Protein AF-0000000071377193 (afdb_homodimer)

Foldseek 3Di:
DVVVVVVVVVVVVPPPCVVFFAKEWWAQKDWQPGGPDIDIDGDDPLFQKKKKKKKAWPVDNRIIMIIIYTHNDQDKDKDDDPNTIIIMHMDIDGHHHLHVDPPPDPPPPVPPPPPPPPPPPD/DVVVVVVVVVVVVPPCCVVFFAKEWWAQKDWQPGGPDIDIDGDDPLFQKKKKKKKAWPVDNRIIMIIIYTHNDFDKDKDDDPNTIIIMHMDIDGHHHPHVPPPDPPPPPPPPPPCPVPPPPD

Structure (mmCIF, N/CA/C/O backbone):
data_AF-0000000071377193-model_v1
#
loop_
_entity.id
_entity.type
_entity.pdbx_description
1 polymer 'Ly-6/neurotoxin-like protein 1'
#
loop_
_atom_site.group_PDB
_atom_site.id
_atom_site.type_symbol
_atom_site.label_atom_id
_atom_site.label_alt_id
_atom_site.label_comp_id
_atom_site.label_asym_id
_atom_site.label_entity_id
_atom_site.label_seq_id
_atom_site.pdbx_PDB_ins_code
_atom_site.Cartn_x
_atom_site.Cartn_y
_atom_site.Cartn_z
_atom_site.occupancy
_atom_site.B_iso_or_equiv
_atom_site.auth_seq_id
_atom_site.auth_comp_id
_atom_site.auth_asym_id
_atom_site.auth_atom_id
_atom_site.pdbx_PDB_model_num
ATOM 1 N N . MET A 1 1 ? -0.3 -38.312 -56.25 1 52.91 1 MET A N 1
ATOM 2 C CA . MET A 1 1 ? -0.56 -36.938 -55.875 1 52.91 1 MET A CA 1
ATOM 3 C C . MET A 1 1 ? -1.328 -36.844 -54.562 1 52.91 1 MET A C 1
ATOM 5 O O . MET A 1 1 ? -1.061 -35.969 -53.75 1 52.91 1 MET A O 1
ATOM 9 N N . MET A 1 2 ? -2.195 -37.844 -54.344 1 60.34 2 MET A N 1
ATOM 10 C CA . MET A 1 2 ? -3.02 -37.844 -53.156 1 60.34 2 MET A CA 1
ATOM 11 C C . MET A 1 2 ? -2.18 -38.156 -51.906 1 60.34 2 MET A C 1
ATOM 13 O O . MET A 1 2 ? -2.395 -37.594 -50.844 1 60.34 2 MET A O 1
ATOM 17 N N . ILE A 1 3 ? -1.148 -39.062 -52.031 1 65.5 3 ILE A N 1
ATOM 18 C CA . ILE A 1 3 ? -0.335 -39.438 -50.875 1 65.5 3 ILE A CA 1
ATOM 19 C C . ILE A 1 3 ? 0.514 -38.25 -50.438 1 65.5 3 ILE A C 1
ATOM 21 O O . ILE A 1 3 ? 0.73 -38.031 -49.25 1 65.5 3 ILE A O 1
ATOM 25 N N . ARG A 1 4 ? 0.927 -37.5 -51.375 1 61.88 4 ARG A N 1
ATOM 26 C CA . ARG A 1 4 ? 1.728 -36.312 -51.094 1 61.88 4 ARG A CA 1
ATOM 27 C C . ARG A 1 4 ? 0.894 -35.25 -50.375 1 61.88 4 ARG A C 1
ATOM 29 O O . ARG A 1 4 ? 1.412 -34.469 -49.562 1 61.88 4 ARG A O 1
ATOM 36 N N . ILE A 1 5 ? -0.406 -35.406 -50.656 1 63.44 5 ILE A N 1
ATOM 37 C CA . ILE A 1 5 ? -1.285 -34.406 -50.031 1 63.44 5 ILE A CA 1
ATOM 38 C C . ILE A 1 5 ? -1.603 -34.812 -48.594 1 63.44 5 ILE A C 1
ATOM 40 O O . ILE A 1 5 ? -1.623 -33.969 -47.719 1 63.44 5 ILE A O 1
ATOM 44 N N . VAL A 1 6 ? -1.761 -36.094 -48.344 1 64.25 6 VAL A N 1
ATOM 45 C CA . VAL A 1 6 ? -2.121 -36.562 -47.031 1 64.25 6 VAL A CA 1
ATOM 46 C C . VAL A 1 6 ? -0.943 -36.344 -46.062 1 64.25 6 VAL A C 1
ATOM 48 O O . VAL A 1 6 ? -1.127 -35.938 -44.906 1 64.25 6 VAL A O 1
ATOM 51 N N . LEU A 1 7 ? 0.212 -36.5 -46.5 1 63 7 LEU A N 1
ATOM 52 C CA . LEU A 1 7 ? 1.396 -36.312 -45.656 1 63 7 LEU A CA 1
ATOM 53 C C . LEU A 1 7 ? 1.618 -34.844 -45.344 1 63 7 LEU A C 1
ATOM 55 O O . LEU A 1 7 ? 2.09 -34.5 -44.281 1 63 7 LEU A O 1
ATOM 59 N N . GLY A 1 8 ? 1.217 -33.969 -46.25 1 61.38 8 GLY A N 1
ATOM 60 C CA . GLY A 1 8 ? 1.305 -32.531 -46.031 1 61.38 8 GLY A CA 1
ATOM 61 C C . GLY A 1 8 ? 0.343 -32.062 -44.969 1 61.38 8 GLY A C 1
ATOM 62 O O . GLY A 1 8 ? 0.696 -31.188 -44.156 1 61.38 8 GLY A O 1
ATOM 63 N N . VAL A 1 9 ? -0.873 -32.688 -45.031 1 61.78 9 VAL A N 1
ATOM 64 C CA . VAL A 1 9 ? -1.901 -32.281 -44.062 1 61.78 9 VAL A CA 1
ATOM 65 C C . VAL A 1 9 ? -1.562 -32.812 -42.688 1 61.78 9 VAL A C 1
ATOM 67 O O . VAL A 1 9 ? -1.734 -32.094 -41.688 1 61.78 9 VAL A O 1
ATOM 70 N N . VAL A 1 10 ? -0.989 -34 -42.594 1 61.31 10 VAL A N 1
ATOM 71 C CA . VAL A 1 10 ? -0.634 -34.531 -41.312 1 61.31 10 VAL A CA 1
ATOM 72 C C . VAL A 1 10 ? 0.499 -33.719 -40.688 1 61.31 10 VAL A C 1
ATOM 74 O O . VAL A 1 10 ? 0.491 -33.438 -39.5 1 61.31 1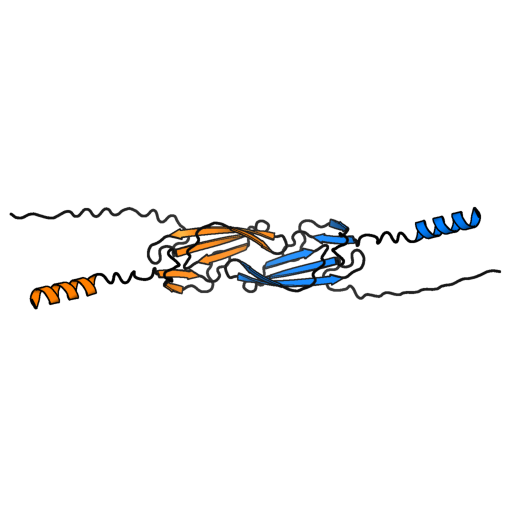0 VAL A O 1
ATOM 77 N N . ALA A 1 11 ? 1.367 -33.281 -41.531 1 60.38 11 ALA A N 1
ATOM 78 C CA . ALA A 1 11 ? 2.465 -32.469 -41.031 1 60.38 11 ALA A CA 1
ATOM 79 C C . ALA A 1 11 ? 1.957 -31.109 -40.5 1 60.38 11 ALA A C 1
ATOM 81 O O . ALA A 1 11 ? 2.488 -30.578 -39.531 1 60.38 11 ALA A O 1
ATOM 82 N N . ALA A 1 12 ? 0.912 -30.641 -41.188 1 59.22 12 ALA A N 1
ATOM 83 C CA . ALA A 1 12 ? 0.372 -29.359 -40.75 1 59.22 12 ALA A CA 1
ATOM 84 C C . ALA A 1 12 ? -0.357 -29.469 -39.438 1 59.22 12 ALA A C 1
ATOM 86 O O . ALA A 1 12 ? -0.363 -28.531 -38.625 1 59.22 12 ALA A O 1
ATOM 87 N N . ILE A 1 13 ? -1.066 -30.547 -39.281 1 57.5 13 ILE A N 1
ATOM 88 C CA . ILE A 1 13 ? -1.814 -30.703 -38.062 1 57.5 13 ILE A CA 1
ATOM 89 C C . ILE A 1 13 ? -0.845 -30.859 -36.875 1 57.5 13 ILE A C 1
ATOM 91 O O . ILE A 1 13 ? -1.137 -30.438 -35.75 1 57.5 13 ILE A O 1
ATOM 95 N N . GLY A 1 14 ? 0.273 -31.531 -37.125 1 51.62 14 GLY A N 1
ATOM 96 C CA . GLY A 1 14 ? 1.122 -31.859 -36 1 51.62 14 GLY A CA 1
ATOM 97 C C . GLY A 1 14 ? 1.602 -30.641 -35.25 1 51.62 14 GLY A C 1
ATOM 98 O O . GLY A 1 14 ? 1.941 -30.75 -34.062 1 51.62 14 GLY A O 1
ATOM 99 N N . PHE A 1 15 ? 2.082 -29.656 -36.031 1 51.72 15 PHE A N 1
ATOM 100 C CA . PHE A 1 15 ? 2.91 -28.75 -35.25 1 51.72 15 PHE A CA 1
ATOM 101 C C . PHE A 1 15 ? 2.043 -27.781 -34.438 1 51.72 15 PHE A C 1
ATOM 103 O O . PHE A 1 15 ? 2.465 -26.672 -34.156 1 51.72 15 PHE A O 1
ATOM 110 N N . LEU A 1 16 ? 0.756 -27.891 -34.5 1 49.94 16 LEU A N 1
ATOM 111 C CA . LEU A 1 16 ? 0.127 -26.953 -33.594 1 49.94 16 LEU A CA 1
ATOM 112 C C . LEU A 1 16 ? 0.622 -27.188 -32.156 1 49.94 16 LEU A C 1
ATOM 114 O O . LEU A 1 16 ? 0.204 -28.125 -31.5 1 49.94 16 LEU A O 1
ATOM 118 N N . THR A 1 17 ? 1.914 -27.109 -31.922 1 49.81 17 THR A N 1
ATOM 119 C CA . THR A 1 17 ? 2.34 -26.969 -30.531 1 49.81 17 THR A CA 1
ATOM 120 C C . THR A 1 17 ? 1.367 -26.094 -29.75 1 49.81 17 THR A C 1
ATOM 122 O O . THR A 1 17 ? 1.255 -24.891 -30.016 1 49.81 17 THR A O 1
ATOM 125 N N . LEU A 1 18 ? 0.127 -26.516 -29.547 1 52.16 18 LEU A N 1
ATOM 126 C CA . LEU A 1 18 ? -0.676 -25.844 -28.516 1 52.16 18 LEU A CA 1
ATOM 127 C C . LEU A 1 18 ? 0.171 -25.516 -27.297 1 52.16 18 LEU A C 1
ATOM 129 O O . LEU A 1 18 ? 0.56 -26.406 -26.547 1 52.16 18 LEU A O 1
ATOM 133 N N . SER A 1 19 ? 1.095 -24.609 -27.453 1 58.5 19 SER A N 1
ATOM 134 C CA . SER A 1 19 ? 1.804 -24.172 -26.25 1 58.5 19 SER A CA 1
ATOM 135 C C . SER A 1 19 ? 0.896 -24.219 -25.031 1 58.5 19 SER A C 1
ATOM 137 O O . SER A 1 19 ? -0.132 -23.547 -24.984 1 58.5 19 SER A O 1
ATOM 139 N N . GLU A 1 20 ? 0.812 -25.375 -24.469 1 76.75 20 GLU A N 1
ATOM 140 C CA . GLU A 1 20 ? 0.004 -25.562 -23.266 1 76.75 20 GLU A CA 1
ATOM 141 C C . GLU A 1 20 ? 0.199 -24.406 -22.297 1 76.75 20 GLU A C 1
ATOM 143 O O . GLU A 1 20 ? 1.33 -23.984 -22.031 1 76.75 20 GLU A O 1
ATOM 148 N N . ALA A 1 21 ? -0.799 -23.688 -22.031 1 88.75 21 ALA A N 1
ATOM 149 C CA . ALA A 1 21 ? -0.801 -22.562 -21.094 1 88.75 21 ALA A CA 1
ATOM 150 C C . ALA A 1 21 ? -0.174 -22.953 -19.766 1 88.75 21 ALA A C 1
ATOM 152 O O . ALA A 1 21 ? -0.477 -24.016 -19.219 1 88.75 21 ALA A O 1
ATOM 153 N N . LEU A 1 22 ? 0.893 -22.297 -19.469 1 94.69 22 LEU A N 1
ATOM 154 C CA . LEU A 1 22 ? 1.525 -22.453 -18.172 1 94.69 22 LEU A CA 1
ATOM 155 C C . LEU A 1 22 ? 0.484 -22.438 -17.047 1 94.69 22 LEU A C 1
ATOM 157 O O . LEU A 1 22 ? -0.431 -21.609 -17.062 1 94.69 22 LEU A O 1
ATOM 161 N N . THR A 1 23 ? 0.49 -23.5 -16.078 1 97.12 23 THR A N 1
ATOM 162 C CA . THR A 1 23 ? -0.39 -23.547 -14.914 1 97.12 23 THR A CA 1
ATOM 163 C C . THR A 1 23 ? 0.381 -23.219 -13.641 1 97.12 23 THR A C 1
ATOM 165 O O . THR A 1 23 ? 1.458 -23.766 -13.398 1 97.12 23 THR A O 1
ATOM 168 N N . CYS A 1 24 ? -0.14 -22.266 -12.852 1 97.5 24 CYS A N 1
ATOM 169 C CA . CYS A 1 24 ? 0.531 -21.828 -11.625 1 97.5 24 CYS A CA 1
ATOM 170 C C . CYS A 1 24 ? -0.391 -21.969 -10.422 1 97.5 24 CYS A C 1
ATOM 172 O O . CYS A 1 24 ? -1.613 -22 -10.57 1 97.5 24 CYS A O 1
ATOM 174 N N . ASN A 1 25 ? 0.221 -22.109 -9.211 1 97.56 25 ASN A N 1
ATOM 175 C CA . ASN A 1 25 ? -0.529 -21.859 -7.984 1 97.56 25 ASN A CA 1
ATOM 176 C C . ASN A 1 25 ? -0.91 -20.391 -7.84 1 97.56 25 ASN A C 1
ATOM 178 O O . ASN A 1 25 ? -0.115 -19.516 -8.164 1 97.56 25 ASN A O 1
ATOM 182 N N . SER A 1 26 ? -2.113 -20.141 -7.348 1 97.19 26 SER A N 1
ATOM 183 C CA . SER A 1 26 ? -2.58 -18.766 -7.238 1 97.19 26 SER A CA 1
ATOM 184 C C . SER A 1 26 ? -3.037 -18.453 -5.816 1 97.19 26 SER A C 1
ATOM 186 O O . SER A 1 26 ? -3.725 -19.25 -5.188 1 97.19 26 SER A O 1
ATOM 188 N N . CYS A 1 27 ? -2.602 -17.344 -5.301 1 97 27 CYS A N 1
ATOM 189 C CA . CYS A 1 27 ? -3.033 -16.719 -4.059 1 97 27 CYS A CA 1
ATOM 190 C C . CYS A 1 27 ? -3.277 -15.227 -4.262 1 97 27 CYS A C 1
ATOM 192 O O . CYS A 1 27 ? -2.332 -14.461 -4.453 1 97 27 CYS A O 1
ATOM 194 N N . LYS A 1 28 ? -4.539 -14.805 -4.16 1 94.88 28 LYS A N 1
ATOM 195 C CA . LYS A 1 28 ? -4.855 -13.398 -4.418 1 94.88 28 LYS A CA 1
ATOM 196 C C . LYS A 1 28 ? -4.363 -12.508 -3.279 1 94.88 28 LYS A C 1
ATOM 198 O O . LYS A 1 28 ? -3.846 -11.414 -3.518 1 94.88 28 LYS A O 1
ATOM 203 N N . VAL A 1 29 ? -4.609 -12.984 -2.109 1 93.62 29 VAL A N 1
ATOM 204 C CA . VAL A 1 29 ? -4.156 -12.25 -0.938 1 93.62 29 VAL A CA 1
ATOM 205 C C . VAL A 1 29 ? -3.705 -13.227 0.147 1 93.62 29 VAL A C 1
ATOM 207 O O . VAL A 1 29 ? -4.457 -14.125 0.533 1 93.62 29 VAL A O 1
ATOM 210 N N . GLY A 1 30 ? -2.467 -13.086 0.547 1 92.44 30 GLY A N 1
ATOM 211 C CA . GLY A 1 30 ? -1.939 -13.781 1.708 1 92.44 30 GLY A CA 1
ATOM 212 C C . GLY A 1 30 ? -1.52 -12.852 2.826 1 92.44 30 GLY A C 1
ATOM 213 O O . GLY A 1 30 ? -1.021 -11.75 2.57 1 92.44 30 GLY A O 1
ATOM 214 N N . ILE A 1 31 ? -1.772 -13.281 4.074 1 88.75 31 ILE A N 1
ATOM 215 C CA . ILE A 1 31 ? -1.387 -12.516 5.254 1 88.75 31 ILE A CA 1
ATOM 216 C C . ILE A 1 31 ? -0.522 -13.383 6.168 1 88.75 31 ILE A C 1
ATOM 218 O O . ILE A 1 31 ? -0.866 -14.531 6.453 1 88.75 31 ILE A O 1
ATOM 222 N N . LEU A 1 32 ? 0.587 -12.727 6.578 1 85.25 32 LEU A N 1
ATOM 223 C CA . LEU A 1 32 ? 1.492 -13.398 7.504 1 85.25 32 LEU A CA 1
ATOM 224 C C . LEU A 1 32 ? 1.835 -14.797 7.008 1 85.25 32 LEU A C 1
ATOM 226 O O . LEU A 1 32 ? 1.837 -15.75 7.789 1 85.25 32 LEU A O 1
ATOM 230 N N . GLY A 1 33 ? 1.982 -14.953 5.691 1 84.69 33 GLY A N 1
ATOM 231 C CA . GLY A 1 33 ? 2.457 -16.188 5.105 1 84.69 33 GLY A CA 1
ATOM 232 C C . GLY A 1 33 ? 1.338 -17.172 4.785 1 84.69 33 GLY A C 1
ATOM 233 O O . GLY A 1 33 ? 1.59 -18.281 4.305 1 84.69 33 GLY A O 1
ATOM 234 N N . LYS A 1 34 ? 0.184 -16.797 5.152 1 90 34 LYS A N 1
ATOM 235 C CA . LYS A 1 34 ? -0.947 -17.672 4.887 1 90 34 LYS A CA 1
ATOM 236 C C . LYS A 1 34 ? -1.843 -17.109 3.789 1 90 34 LYS A C 1
ATOM 238 O O . LYS A 1 34 ? -2.248 -15.945 3.85 1 90 34 LYS A O 1
ATOM 243 N N . CYS A 1 35 ? -2.129 -17.953 2.865 1 93.19 35 CYS A N 1
ATOM 244 C CA . CYS A 1 35 ? -2.996 -17.562 1.763 1 93.19 35 CYS A CA 1
ATOM 245 C C . CYS A 1 35 ? -4.465 -17.688 2.148 1 93.19 35 CYS A C 1
ATOM 247 O O . CYS A 1 35 ? -4.895 -18.734 2.643 1 93.19 35 CYS A O 1
ATOM 249 N N . LEU A 1 36 ? -5.297 -16.703 1.956 1 89.44 36 LEU A N 1
ATOM 250 C CA . LEU A 1 36 ? -6.715 -16.719 2.297 1 89.44 36 LEU A CA 1
ATOM 251 C C . LEU A 1 36 ? -7.496 -17.609 1.342 1 89.44 36 LEU A C 1
ATOM 253 O O . LEU A 1 36 ? -8.328 -18.422 1.774 1 89.44 36 LEU A O 1
ATOM 257 N N . PHE A 1 37 ? -7.246 -17.484 -0.025 1 90.19 37 PHE A N 1
ATOM 258 C CA . PHE A 1 3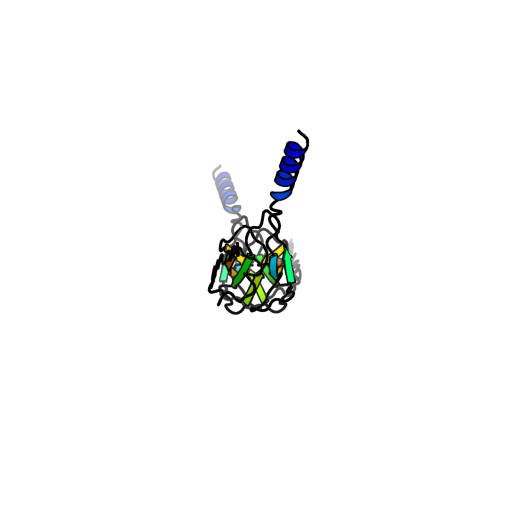7 ? -7.883 -18.297 -1.063 1 90.19 37 PHE A CA 1
ATOM 259 C C . PHE A 1 37 ? -6.844 -18.844 -2.035 1 90.19 37 PHE A C 1
ATOM 261 O O . PHE A 1 37 ? -6.305 -18.094 -2.861 1 90.19 37 PHE A O 1
ATOM 268 N N . SER A 1 38 ? -6.602 -20.125 -1.907 1 94.5 38 SER A N 1
ATOM 269 C CA . SER A 1 38 ? -5.621 -20.766 -2.779 1 94.5 38 SER A CA 1
ATOM 270 C C . SER A 1 38 ? -6.297 -21.469 -3.955 1 94.5 38 SER A C 1
ATOM 272 O O . SER A 1 38 ? -7.363 -22.062 -3.799 1 94.5 38 SER A O 1
ATOM 274 N N . SER A 1 39 ? -5.801 -21.359 -5.109 1 96.38 39 SER A N 1
ATOM 275 C CA . SER A 1 39 ? -6.281 -22.031 -6.309 1 96.38 39 SER A CA 1
ATOM 276 C C . SER A 1 39 ? -5.156 -22.219 -7.324 1 96.38 39 SER A C 1
ATOM 278 O O . SER A 1 39 ? -3.996 -21.922 -7.035 1 96.38 39 SER A O 1
ATOM 280 N N . GLN A 1 40 ? -5.48 -22.953 -8.328 1 97.06 40 GLN A N 1
ATOM 281 C CA . GLN A 1 40 ? -4.598 -23.016 -9.492 1 97.06 40 GLN A CA 1
ATOM 282 C C . GLN A 1 40 ? -5.168 -22.203 -10.648 1 97.06 40 GLN A C 1
ATOM 284 O O . GLN A 1 40 ? -6.383 -22.062 -10.773 1 97.06 40 GLN A O 1
ATOM 289 N N . VAL A 1 41 ? -4.238 -21.641 -11.453 1 97.5 41 VAL A N 1
ATOM 290 C CA . VAL A 1 41 ? -4.684 -20.797 -12.562 1 97.5 41 VAL A CA 1
ATOM 291 C C . VAL A 1 41 ? -3.828 -21.094 -13.797 1 97.5 41 VAL A C 1
ATOM 293 O O . VAL A 1 41 ? -2.635 -21.375 -13.68 1 97.5 41 VAL A O 1
ATOM 296 N N . SER A 1 42 ? -4.438 -21.094 -14.977 1 97.38 42 SER A N 1
ATOM 297 C CA . SER A 1 42 ? -3.711 -21.141 -16.234 1 97.38 42 SER A CA 1
ATOM 298 C C . SER A 1 42 ? -3.363 -19.734 -16.719 1 97.38 42 SER A C 1
ATOM 300 O O . SER A 1 42 ? -4.219 -18.844 -16.734 1 97.38 42 SER A O 1
ATOM 302 N N . CYS A 1 43 ? -2.18 -19.625 -17.172 1 97.44 43 CYS A N 1
ATOM 303 C CA . CYS A 1 43 ? -1.681 -18.297 -17.516 1 97.44 43 CYS A CA 1
ATOM 304 C C . CYS A 1 43 ? -2.062 -17.922 -18.953 1 97.44 43 CYS A C 1
ATOM 306 O O . CYS A 1 43 ? -2.229 -18.797 -19.797 1 97.44 43 CYS A O 1
ATOM 308 N N . ALA A 1 44 ? -2.234 -16.641 -19.125 1 95.94 44 ALA A N 1
ATOM 309 C CA . ALA A 1 44 ? -2.326 -16.125 -20.484 1 95.94 44 ALA A CA 1
ATOM 310 C C . ALA A 1 44 ? -0.992 -16.25 -21.219 1 95.94 44 ALA A C 1
ATOM 312 O O . ALA A 1 44 ? 0.045 -16.484 -20.594 1 95.94 44 ALA A O 1
ATOM 313 N N . ALA A 1 45 ? -1.073 -16.062 -22.469 1 92.81 45 ALA A N 1
ATOM 314 C CA . ALA A 1 45 ? 0.125 -16.203 -23.297 1 92.81 45 ALA A CA 1
ATOM 315 C C . ALA A 1 45 ? 1.168 -15.148 -22.922 1 92.81 45 ALA A C 1
ATOM 317 O O . ALA A 1 45 ? 2.371 -15.391 -23.047 1 92.81 45 ALA A O 1
ATOM 318 N N . SER A 1 46 ? 0.728 -13.961 -22.516 1 94.5 46 SER A N 1
ATOM 319 C CA . SER A 1 46 ? 1.633 -12.867 -22.188 1 94.5 46 SER A CA 1
ATOM 320 C C . SER A 1 46 ? 2.281 -13.078 -20.828 1 94.5 46 SER A C 1
ATOM 322 O O . SER A 1 46 ? 3.244 -12.391 -20.484 1 94.5 46 SER A O 1
ATOM 324 N N . GLU A 1 47 ? 1.799 -13.961 -20.078 1 97.06 47 GLU A N 1
ATOM 325 C CA . GLU A 1 47 ? 2.324 -14.289 -18.766 1 97.06 47 GLU A CA 1
ATOM 326 C C . GLU A 1 47 ? 3.119 -15.594 -18.781 1 97.06 47 GLU A C 1
ATOM 328 O O . GLU A 1 47 ? 2.545 -16.672 -18.672 1 97.06 47 GLU A O 1
ATOM 333 N N . ASN A 1 48 ? 4.426 -15.508 -18.75 1 95.75 48 ASN A N 1
ATOM 334 C CA . ASN A 1 48 ? 5.242 -16.688 -19.062 1 95.75 48 ASN A CA 1
ATOM 335 C C . ASN A 1 48 ? 5.918 -17.234 -17.797 1 95.75 48 ASN A C 1
ATOM 337 O O . ASN A 1 48 ? 6.801 -18.094 -17.891 1 95.75 48 ASN A O 1
ATOM 341 N N . ASN A 1 49 ? 5.562 -16.719 -16.688 1 97.5 49 ASN A N 1
ATOM 342 C CA . ASN A 1 49 ? 6.133 -17.219 -15.445 1 97.5 49 ASN A CA 1
ATOM 343 C C . ASN A 1 49 ? 5.062 -17.391 -14.375 1 97.5 49 ASN A C 1
ATOM 345 O O . ASN A 1 49 ? 4.074 -16.656 -14.352 1 97.5 49 ASN A O 1
ATOM 349 N N . CYS A 1 50 ? 5.332 -18.359 -13.461 1 98 50 CYS A N 1
ATOM 350 C CA . CYS A 1 50 ? 4.711 -18.359 -12.141 1 98 50 CYS A CA 1
ATOM 351 C C . CYS A 1 50 ? 5.496 -17.484 -11.172 1 98 50 CYS A C 1
ATOM 353 O O . CYS A 1 50 ? 6.723 -17.406 -11.25 1 98 50 CYS A O 1
ATOM 355 N N . TYR A 1 51 ? 4.688 -16.797 -10.266 1 97.31 51 TYR A N 1
ATOM 356 C CA . TYR A 1 51 ? 5.414 -15.992 -9.289 1 97.31 51 TYR A CA 1
ATOM 357 C C . TYR A 1 51 ? 4.883 -16.234 -7.879 1 97.31 51 TYR A C 1
ATOM 359 O O . TYR A 1 51 ? 3.75 -16.688 -7.703 1 97.31 51 TYR A O 1
ATOM 367 N N . THR A 1 52 ? 5.676 -16.016 -6.848 1 97.62 52 THR A N 1
ATOM 368 C CA . THR A 1 52 ? 5.355 -15.719 -5.457 1 97.62 52 THR A CA 1
ATOM 369 C C . THR A 1 52 ? 5.898 -14.352 -5.051 1 97.62 52 THR A C 1
ATOM 371 O O . THR A 1 52 ? 7.059 -14.031 -5.324 1 97.62 52 THR A O 1
ATOM 374 N N . ALA A 1 53 ? 5.086 -13.594 -4.477 1 97.31 53 ALA A N 1
ATOM 375 C CA . ALA A 1 53 ? 5.5 -12.258 -4.047 1 97.31 53 ALA A CA 1
ATOM 376 C C . ALA A 1 53 ? 5.172 -12.031 -2.576 1 97.31 53 ALA A C 1
ATOM 378 O O . ALA A 1 53 ? 4.148 -12.508 -2.078 1 97.31 53 ALA A O 1
ATOM 379 N N . LYS A 1 54 ? 6.059 -11.297 -1.909 1 95.44 54 LYS A N 1
ATOM 380 C CA . LYS A 1 54 ? 5.898 -10.922 -0.507 1 95.44 54 LYS A CA 1
ATOM 381 C C . LYS A 1 54 ? 6.18 -9.438 -0.301 1 95.44 54 LYS A C 1
ATOM 383 O O . LYS A 1 54 ? 7.188 -8.914 -0.781 1 95.44 54 LYS A O 1
ATOM 388 N N . ALA A 1 55 ? 5.258 -8.766 0.341 1 94.44 55 ALA A N 1
ATOM 389 C CA . ALA A 1 55 ? 5.453 -7.375 0.735 1 94.44 55 ALA A CA 1
ATOM 390 C C . ALA A 1 55 ? 5.727 -7.262 2.232 1 94.44 55 ALA A C 1
ATOM 392 O O . ALA A 1 55 ? 4.949 -7.762 3.051 1 94.44 55 ALA A O 1
ATOM 393 N N . GLU A 1 56 ? 6.809 -6.598 2.557 1 91.88 56 GLU A N 1
ATOM 394 C CA . GLU A 1 56 ? 7.184 -6.359 3.947 1 91.88 56 GLU A CA 1
ATOM 395 C C . GLU A 1 56 ? 7.293 -4.863 4.238 1 91.88 56 GLU A C 1
ATOM 397 O O . GLU A 1 56 ? 8.023 -4.145 3.553 1 91.88 56 GLU A O 1
ATOM 402 N N . PHE A 1 57 ? 6.512 -4.414 5.289 1 90 57 PHE A N 1
ATOM 403 C CA . PHE A 1 57 ? 6.59 -3.018 5.695 1 90 57 PHE A CA 1
ATOM 404 C C . PHE A 1 57 ? 7.824 -2.77 6.551 1 90 57 PHE A C 1
ATOM 406 O O . PHE A 1 57 ? 8.18 -3.598 7.391 1 90 57 PHE A O 1
ATOM 413 N N . ASN A 1 58 ? 8.422 -1.627 6.309 1 86.44 58 ASN A N 1
ATOM 414 C CA . ASN A 1 58 ? 9.68 -1.319 6.977 1 86.44 58 ASN A CA 1
ATOM 415 C C . ASN A 1 58 ? 9.461 -0.979 8.445 1 86.44 58 ASN A C 1
ATOM 417 O O . ASN A 1 58 ? 10.328 -1.243 9.281 1 86.44 58 ASN A O 1
ATOM 421 N N . VAL A 1 59 ? 8.359 -0.417 8.82 1 80.06 59 VAL A N 1
ATOM 422 C CA . VAL A 1 59 ? 8.125 0.06 10.172 1 80.06 59 VAL A CA 1
ATOM 423 C C . VAL A 1 59 ? 7.582 -1.08 11.039 1 80.06 59 VAL A C 1
ATOM 425 O O . VAL A 1 59 ? 7.691 -1.047 12.266 1 80.06 59 VAL A O 1
ATOM 428 N N . THR A 1 60 ? 6.746 -1.955 10.43 1 70.12 60 THR A N 1
ATOM 429 C CA . THR A 1 60 ? 6.195 -3.076 11.188 1 70.12 60 THR A CA 1
ATOM 430 C C . THR A 1 60 ? 6.652 -4.402 10.594 1 70.12 60 THR A C 1
ATOM 432 O O . THR A 1 60 ? 6.387 -4.695 9.422 1 70.12 60 THR A O 1
ATOM 435 N N . GLY A 1 61 ? 7.793 -4.852 11.039 1 63.03 61 GLY A N 1
ATOM 436 C CA . GLY A 1 61 ? 8.266 -6.137 10.547 1 63.03 61 GLY A CA 1
ATOM 437 C C . GLY A 1 61 ? 7.25 -7.25 10.719 1 63.03 61 GLY A C 1
ATOM 438 O O . GLY A 1 61 ? 7.441 -8.359 10.219 1 63.03 61 GLY A O 1
ATOM 439 N N . PHE A 1 62 ? 6.113 -6.855 11.297 1 68.56 62 PHE A N 1
ATOM 440 C CA . PHE A 1 62 ? 5.258 -7.977 11.672 1 68.56 62 PHE A CA 1
ATOM 441 C C . PHE A 1 62 ? 4.152 -8.18 10.641 1 68.56 62 PHE A C 1
ATOM 443 O O . PHE A 1 62 ? 3.518 -9.242 10.609 1 68.56 62 PHE A O 1
ATOM 450 N N . LEU A 1 63 ? 3.973 -7.207 9.805 1 74.5 63 LEU A N 1
ATOM 451 C CA . LEU A 1 63 ? 2.916 -7.406 8.812 1 74.5 63 LEU A CA 1
ATOM 452 C C . LEU A 1 63 ? 3.506 -7.723 7.445 1 74.5 63 LEU A C 1
ATOM 454 O O . LEU A 1 63 ? 4.348 -6.98 6.938 1 74.5 63 LEU A O 1
ATOM 458 N N . SER A 1 64 ? 3.195 -8.875 6.965 1 87.44 64 SER A N 1
ATOM 459 C CA . SER A 1 64 ? 3.607 -9.25 5.617 1 87.44 64 SER A CA 1
ATOM 460 C C . SER A 1 64 ? 2.412 -9.68 4.773 1 87.44 64 SER A C 1
ATOM 462 O O . SER A 1 64 ? 1.52 -10.375 5.258 1 87.44 64 SER A O 1
ATOM 464 N N . LEU A 1 65 ? 2.359 -9.109 3.621 1 92.25 65 LEU A N 1
ATOM 465 C CA . LEU A 1 65 ? 1.363 -9.492 2.627 1 92.25 65 LEU A CA 1
ATOM 466 C C . LEU A 1 65 ? 1.995 -10.336 1.521 1 92.25 65 LEU A C 1
ATOM 468 O O . LEU A 1 65 ? 3.176 -10.164 1.205 1 92.25 65 LEU A O 1
ATOM 472 N N . SER A 1 66 ? 1.216 -11.266 1.021 1 94.5 66 SER A N 1
ATOM 473 C CA . SER A 1 66 ? 1.763 -12.086 -0.055 1 94.5 66 SER A CA 1
ATOM 474 C C . SER A 1 66 ? 0.727 -12.328 -1.148 1 94.5 66 SER A C 1
ATOM 476 O O . SER A 1 66 ? -0.475 -12.18 -0.915 1 94.5 66 SER A O 1
ATOM 478 N N . SER A 1 67 ? 1.18 -12.648 -2.348 1 96.5 67 SER A N 1
ATOM 479 C CA . SER A 1 67 ? 0.365 -13.055 -3.49 1 96.5 67 SER A CA 1
ATOM 480 C C . SER A 1 67 ? 1.144 -13.969 -4.43 1 96.5 67 SER A C 1
ATOM 482 O O . SER A 1 67 ? 2.375 -14.023 -4.375 1 96.5 67 SER A O 1
ATOM 484 N N . SER A 1 68 ? 0.466 -14.742 -5.168 1 97.62 68 SER A N 1
ATOM 485 C CA . SER A 1 68 ? 1.096 -15.625 -6.145 1 97.62 68 SER A CA 1
ATOM 486 C C . SER A 1 68 ? 0.183 -15.867 -7.344 1 97.62 68 SER A C 1
ATOM 488 O O . SER A 1 68 ? -1.027 -15.641 -7.262 1 97.62 68 SER A O 1
ATOM 490 N N . GLY A 1 69 ? 0.765 -16.219 -8.445 1 97.5 69 GLY A N 1
ATOM 491 C CA . GLY A 1 69 ? 0.014 -16.453 -9.664 1 97.5 69 GLY A CA 1
ATOM 492 C C . GLY A 1 69 ? 0.871 -16.391 -10.914 1 97.5 69 GLY A C 1
ATOM 493 O O . GLY A 1 69 ? 2.002 -16.875 -10.93 1 97.5 69 GLY A O 1
ATOM 494 N N . CYS A 1 70 ? 0.288 -15.867 -11.969 1 97.56 70 CYS A N 1
ATOM 495 C CA . CYS A 1 70 ? 0.932 -15.711 -13.266 1 97.56 70 CYS A CA 1
ATOM 496 C C . CYS A 1 70 ? 1.535 -14.32 -13.406 1 97.56 70 CYS A C 1
ATOM 498 O O . CYS A 1 70 ? 0.995 -13.344 -12.883 1 97.56 70 CYS A O 1
ATOM 500 N N . THR A 1 71 ? 2.699 -14.156 -14.102 1 97.81 71 THR A N 1
ATOM 501 C CA . THR A 1 71 ? 3.27 -12.828 -14.289 1 97.81 71 THR A CA 1
ATOM 502 C C . THR A 1 71 ? 4.227 -12.82 -15.484 1 97.81 71 THR A C 1
ATOM 504 O O . THR A 1 71 ? 4.734 -13.867 -15.883 1 97.81 71 THR A O 1
ATOM 507 N N . SER A 1 72 ? 4.332 -11.648 -16.078 1 97.38 72 SER A N 1
ATOM 508 C CA . SER A 1 72 ? 5.379 -11.398 -17.062 1 97.38 72 SER A CA 1
ATOM 509 C C . SER A 1 72 ? 6.504 -10.555 -16.469 1 97.38 72 SER A C 1
ATOM 511 O O . SER A 1 72 ? 7.516 -10.312 -17.125 1 97.38 72 SER A O 1
ATOM 513 N N . ASP A 1 73 ? 6.391 -10.039 -15.289 1 97.44 73 ASP A N 1
ATOM 514 C CA . ASP A 1 73 ? 7.34 -9.172 -14.602 1 97.44 73 ASP A CA 1
ATOM 515 C C . ASP A 1 73 ? 7.852 -9.828 -13.32 1 97.44 73 ASP A C 1
ATOM 517 O O . ASP A 1 73 ? 7.062 -10.219 -12.461 1 97.44 73 ASP A O 1
ATOM 521 N N . CYS A 1 74 ? 9.18 -9.898 -13.172 1 97.44 74 CYS A N 1
ATOM 522 C CA . CYS A 1 74 ? 9.758 -10.609 -12.039 1 97.44 74 CYS A CA 1
ATOM 523 C C . CYS A 1 74 ? 10.555 -9.656 -11.148 1 97.44 74 CYS A C 1
ATOM 525 O O . CYS A 1 74 ? 11.344 -10.094 -10.312 1 97.44 74 CYS A O 1
ATOM 527 N N . ASN A 1 75 ? 10.32 -8.391 -11.383 1 97.81 75 ASN A N 1
ATOM 528 C CA . ASN A 1 75 ? 11.117 -7.387 -10.68 1 97.81 75 ASN A CA 1
ATOM 529 C C . ASN A 1 75 ? 10.602 -7.168 -9.258 1 97.81 75 ASN A C 1
ATOM 531 O O . ASN A 1 75 ? 9.391 -7.199 -9.016 1 97.81 75 ASN A O 1
ATOM 535 N N . ASN A 1 76 ? 11.609 -6.957 -8.32 1 98.06 76 ASN A N 1
ATOM 536 C CA . ASN A 1 76 ? 11.234 -6.434 -7.008 1 98.06 76 ASN A CA 1
ATOM 537 C C . ASN A 1 76 ? 10.789 -4.977 -7.094 1 98.06 76 ASN A C 1
ATOM 539 O O . ASN A 1 76 ? 11.258 -4.227 -7.949 1 98.06 76 ASN A O 1
ATOM 543 N N . THR A 1 77 ? 9.891 -4.594 -6.348 1 97.62 77 THR A N 1
ATOM 544 C CA . THR A 1 77 ? 9.406 -3.217 -6.312 1 97.62 77 THR A CA 1
ATOM 545 C C . THR A 1 77 ? 9.328 -2.709 -4.875 1 97.62 77 THR A C 1
ATOM 547 O O . THR A 1 77 ? 9.547 -3.469 -3.93 1 97.62 77 THR A O 1
ATOM 550 N N . ALA A 1 78 ? 9.18 -1.413 -4.703 1 96.94 78 ALA A N 1
ATOM 551 C CA . ALA A 1 78 ? 8.969 -0.767 -3.412 1 96.94 78 ALA A CA 1
ATOM 552 C C . ALA A 1 78 ? 7.852 0.272 -3.492 1 96.94 78 ALA A C 1
ATOM 554 O O . ALA A 1 78 ? 7.535 0.77 -4.574 1 96.94 78 ALA A O 1
ATOM 555 N N . GLY A 1 79 ? 7.184 0.481 -2.359 1 96.06 79 GLY A N 1
ATOM 556 C CA . GLY A 1 79 ? 6.141 1.489 -2.262 1 96.06 79 GLY A CA 1
ATOM 557 C C . GLY A 1 79 ? 5.902 1.964 -0.84 1 96.06 79 GLY A C 1
ATOM 558 O O . GLY A 1 79 ? 6.699 1.683 0.056 1 96.06 79 GLY A O 1
ATOM 559 N N . SER A 1 80 ? 4.906 2.865 -0.672 1 95.44 80 SER A N 1
ATOM 560 C CA . SER A 1 80 ? 4.555 3.35 0.658 1 95.44 80 SER A CA 1
ATOM 561 C C . SER A 1 80 ? 3.055 3.604 0.773 1 95.44 80 SER A C 1
ATOM 563 O O . SER A 1 80 ? 2.391 3.895 -0.224 1 95.44 80 SER A O 1
ATOM 565 N N . VAL A 1 81 ? 2.541 3.332 1.912 1 94.19 81 VAL A N 1
ATOM 566 C CA . VAL A 1 81 ? 1.192 3.719 2.311 1 94.19 81 VAL A CA 1
ATOM 567 C C . VAL A 1 81 ? 1.259 4.676 3.498 1 94.19 81 VAL A C 1
ATOM 569 O O . VAL A 1 81 ? 1.666 4.289 4.594 1 94.19 81 VAL A O 1
ATOM 572 N N . LEU A 1 82 ? 0.826 5.941 3.238 1 94 82 LEU A N 1
ATOM 573 C CA . LEU A 1 82 ? 0.856 6.984 4.258 1 94 82 LEU A CA 1
ATOM 574 C C . LEU A 1 82 ? 2.229 7.059 4.922 1 94 82 LEU A C 1
ATOM 576 O O . LEU A 1 82 ? 2.328 7.078 6.148 1 94 82 LEU A O 1
ATOM 580 N N . GLY A 1 83 ? 3.248 7.02 4.121 1 92.62 83 GLY A N 1
ATOM 581 C CA . GLY A 1 83 ? 4.605 7.188 4.613 1 92.62 83 GLY A CA 1
ATOM 582 C C . GLY A 1 83 ? 5.234 5.891 5.078 1 92.62 83 GLY A C 1
ATOM 583 O O . GLY A 1 83 ? 6.453 5.812 5.25 1 92.62 83 GLY A O 1
ATOM 584 N N . ALA A 1 84 ? 4.438 4.898 5.391 1 92.25 84 ALA A N 1
ATOM 585 C CA . ALA A 1 84 ? 4.969 3.58 5.73 1 92.25 84 ALA A CA 1
ATOM 586 C C . ALA A 1 84 ? 5.496 2.863 4.492 1 92.25 84 ALA A C 1
ATOM 588 O O . ALA A 1 84 ? 4.715 2.4 3.656 1 92.25 84 ALA A O 1
ATOM 589 N N . GLY A 1 85 ? 6.793 2.801 4.457 1 93.25 85 GLY A N 1
ATOM 590 C CA . GLY A 1 85 ? 7.422 2.148 3.32 1 93.25 85 GLY A CA 1
ATOM 591 C C . GLY A 1 85 ? 7.309 0.636 3.363 1 93.25 85 GLY A C 1
ATOM 592 O O . GLY A 1 85 ? 7.211 0.046 4.441 1 93.25 85 GLY A O 1
ATOM 593 N N . TYR A 1 86 ? 7.266 0.024 2.176 1 93.56 86 TYR A N 1
ATOM 594 C CA . TYR A 1 86 ? 7.328 -1.43 2.078 1 93.56 86 TYR A CA 1
ATOM 595 C C . TYR A 1 86 ? 8.133 -1.86 0.856 1 93.56 86 TYR A C 1
ATOM 597 O O . TYR A 1 86 ? 8.305 -1.082 -0.084 1 93.56 86 TYR A O 1
ATOM 605 N N . THR A 1 87 ? 8.719 -3.113 0.905 1 95.38 87 THR A N 1
ATOM 606 C CA . THR A 1 87 ? 9.414 -3.744 -0.21 1 95.38 87 THR A CA 1
ATOM 607 C C . THR A 1 87 ? 8.711 -5.031 -0.631 1 95.38 87 THR A C 1
ATOM 609 O O . THR A 1 87 ? 8.258 -5.805 0.217 1 95.38 87 THR A O 1
ATOM 612 N N . VAL A 1 88 ? 8.516 -5.109 -2 1 96.56 88 VAL A N 1
ATOM 613 C CA . VAL A 1 88 ? 7.945 -6.336 -2.553 1 96.56 88 VAL A CA 1
ATOM 614 C C . VAL A 1 88 ? 9.055 -7.184 -3.17 1 96.56 88 VAL A C 1
ATOM 616 O O . VAL A 1 88 ? 9.766 -6.73 -4.074 1 96.56 88 VAL A O 1
ATOM 619 N N . THR A 1 89 ? 9.234 -8.383 -2.645 1 96.94 89 THR A N 1
ATOM 620 C CA . THR A 1 89 ? 10.156 -9.359 -3.219 1 96.94 89 THR A CA 1
ATOM 621 C C . THR A 1 89 ? 9.398 -10.43 -3.994 1 96.94 89 THR A C 1
ATOM 623 O O . THR A 1 89 ? 8.453 -11.031 -3.471 1 96.94 89 THR A O 1
ATOM 626 N N . LYS A 1 90 ? 9.766 -10.523 -5.289 1 96.94 90 LYS A N 1
ATOM 627 C CA . LYS A 1 90 ? 9.086 -11.445 -6.188 1 96.94 90 LYS A CA 1
ATOM 628 C C . LYS A 1 90 ? 10.031 -12.555 -6.652 1 96.94 90 LYS A C 1
ATOM 630 O O . LYS A 1 90 ? 11.148 -12.281 -7.082 1 96.94 90 LYS A O 1
ATOM 635 N N . SER A 1 91 ? 9.562 -13.852 -6.535 1 97.38 91 SER A N 1
ATOM 636 C CA . SER A 1 91 ? 10.25 -15.008 -7.102 1 97.38 91 SER A CA 1
ATOM 637 C C . SER A 1 91 ? 9.484 -15.578 -8.289 1 97.38 91 SER A C 1
ATOM 639 O O . SER A 1 91 ? 8.258 -15.719 -8.242 1 97.38 91 SER A O 1
ATOM 641 N N . CYS A 1 92 ? 10.281 -15.891 -9.375 1 97.75 92 CYS A N 1
ATOM 642 C CA . CYS A 1 92 ? 9.648 -16.375 -10.594 1 97.75 92 CYS A CA 1
ATOM 643 C C . CYS A 1 92 ? 10.195 -17.75 -10.984 1 97.75 92 CYS A C 1
ATOM 645 O O . CYS A 1 92 ? 11.336 -18.078 -10.648 1 97.75 92 CYS A O 1
ATOM 647 N N . CYS A 1 93 ? 9.383 -18.547 -11.688 1 96.88 93 CYS A N 1
ATOM 648 C CA . CYS A 1 93 ? 9.742 -19.828 -12.273 1 96.88 93 CYS A CA 1
ATOM 649 C C . CYS A 1 93 ? 8.844 -20.156 -13.461 1 96.88 93 CYS A C 1
ATOM 651 O O . CYS A 1 93 ? 7.82 -19.5 -13.672 1 96.88 93 CYS A O 1
ATOM 653 N N . ALA A 1 94 ? 9.258 -21.188 -14.305 1 95.56 94 ALA A N 1
ATOM 654 C CA . ALA A 1 94 ? 8.578 -21.234 -15.594 1 95.56 94 ALA A CA 1
ATOM 655 C C . ALA A 1 94 ? 8.156 -22.656 -15.938 1 95.56 94 ALA A C 1
ATOM 657 O O . ALA A 1 94 ? 8.102 -23.031 -17.109 1 95.56 94 ALA A O 1
ATOM 658 N N . VAL A 1 95 ? 7.895 -23.469 -15.023 1 94.88 95 VAL A N 1
ATOM 659 C CA . VAL A 1 95 ? 7.285 -24.781 -15.266 1 94.88 95 VAL A CA 1
ATOM 660 C C . VAL A 1 95 ? 6.02 -24.922 -14.422 1 94.88 95 VAL A C 1
ATOM 662 O O . VAL A 1 95 ? 5.801 -24.141 -13.484 1 94.88 95 VAL A O 1
ATOM 665 N N . ASP A 1 96 ? 5.176 -25.875 -14.781 1 95.12 96 ASP A N 1
ATOM 666 C CA . ASP A 1 96 ? 3.863 -26 -14.156 1 95.12 96 ASP A CA 1
ATOM 667 C C . ASP A 1 96 ? 3.996 -26.156 -12.641 1 95.12 96 ASP A C 1
ATOM 669 O O . ASP A 1 96 ? 4.777 -26.984 -12.164 1 95.12 96 ASP A O 1
ATOM 673 N N . LEU A 1 97 ? 3.201 -25.297 -11.82 1 96.88 97 LEU A N 1
ATOM 674 C CA . LEU A 1 97 ? 2.977 -25.375 -10.383 1 96.88 97 LEU A CA 1
ATOM 675 C C . LEU A 1 97 ? 4.289 -25.25 -9.625 1 96.88 97 LEU A C 1
ATOM 677 O O . LEU A 1 97 ? 4.406 -25.719 -8.484 1 96.88 97 LEU A O 1
ATOM 681 N N . CYS A 1 98 ? 5.23 -24.594 -10.289 1 95.44 98 CYS A N 1
ATOM 682 C CA . CYS A 1 98 ? 6.555 -24.5 -9.688 1 95.44 98 CYS A CA 1
ATOM 683 C C . CYS A 1 98 ? 6.551 -23.516 -8.523 1 95.44 98 CYS A C 1
ATOM 685 O O . CYS A 1 98 ? 7.484 -23.484 -7.723 1 95.44 98 CYS A O 1
ATOM 687 N N . ASN A 1 99 ? 5.512 -22.641 -8.367 1 96.56 99 ASN A N 1
ATOM 688 C CA . ASN A 1 99 ? 5.492 -21.609 -7.332 1 96.56 99 ASN A CA 1
ATOM 689 C C . ASN A 1 99 ? 4.797 -22.094 -6.066 1 96.56 99 ASN A C 1
ATOM 691 O O . ASN A 1 99 ? 4.285 -21.297 -5.285 1 96.56 99 ASN A O 1
ATOM 695 N N . GLY A 1 100 ? 4.395 -23.391 -5.879 1 86.06 100 GLY A N 1
ATOM 696 C CA . GLY A 1 100 ? 3.74 -23.938 -4.703 1 86.06 100 GLY A CA 1
ATOM 697 C C . GLY A 1 100 ? 4.555 -23.766 -3.434 1 86.06 100 GLY A C 1
ATOM 698 O O . GLY A 1 100 ? 4.012 -23.812 -2.328 1 86.06 100 GLY A O 1
ATOM 699 N N . ALA A 1 101 ? 5.863 -24.344 -3.605 1 57.69 101 ALA A N 1
ATOM 700 C CA . ALA A 1 101 ? 6.66 -24.469 -2.389 1 57.69 101 ALA A CA 1
ATOM 701 C C . ALA A 1 101 ? 6.852 -23.109 -1.709 1 57.69 101 ALA A C 1
ATOM 703 O O . ALA A 1 101 ? 6.895 -22.078 -2.375 1 57.69 101 ALA A O 1
ATOM 704 N N . SER A 1 102 ? 6.496 -22.781 -0.624 1 49.53 102 SER A N 1
ATOM 705 C CA . SER A 1 102 ? 7.199 -21.703 0.051 1 49.53 102 SER A CA 1
ATOM 706 C C . SER A 1 102 ? 8.617 -21.547 -0.489 1 49.53 102 SER A C 1
ATOM 708 O O . SER A 1 102 ? 9.203 -22.5 -0.991 1 49.53 102 SER A O 1
ATOM 710 N N . ALA A 1 103 ? 9.18 -20.406 -0.996 1 40.41 103 ALA A N 1
ATOM 711 C CA . ALA A 1 103 ? 10.461 -20.219 -1.681 1 40.41 103 ALA A CA 1
ATOM 712 C C . ALA A 1 103 ? 11.492 -21.234 -1.201 1 40.41 103 ALA A C 1
ATOM 714 O O . ALA A 1 103 ? 12.695 -21.047 -1.401 1 40.41 103 ALA A O 1
ATOM 715 N N . ALA A 1 104 ? 11.344 -22.094 -0.267 1 35.56 104 ALA A N 1
ATOM 716 C CA . ALA A 1 104 ? 12.562 -22.859 -0.018 1 35.56 104 ALA A CA 1
ATOM 717 C C . ALA A 1 104 ? 12.992 -23.625 -1.266 1 35.56 104 ALA A C 1
ATOM 719 O O . ALA A 1 104 ? 14.156 -23.594 -1.656 1 35.56 104 ALA A O 1
ATOM 720 N N . GLN A 1 105 ? 12.398 -24.969 -1.497 1 35.62 105 GLN A N 1
ATOM 721 C CA . GLN A 1 105 ? 13.039 -26.234 -1.846 1 35.62 105 GLN A CA 1
ATOM 722 C C . GLN A 1 105 ? 13.109 -26.422 -3.359 1 35.62 105 GLN A C 1
ATOM 724 O O . GLN A 1 105 ? 13.312 -27.531 -3.848 1 35.62 105 GLN A O 1
ATOM 729 N N . LEU A 1 106 ? 12.656 -25.625 -4.121 1 35.59 106 LEU A N 1
ATOM 730 C CA . LEU A 1 106 ? 12.586 -26.281 -5.422 1 35.59 106 LEU A CA 1
ATOM 731 C C . LEU A 1 106 ? 13.984 -26.531 -5.98 1 35.59 106 LEU A C 1
ATOM 733 O O . LEU A 1 106 ? 14.609 -25.609 -6.52 1 35.59 106 LEU A O 1
ATOM 737 N N . SER A 1 107 ? 14.875 -27.297 -5.273 1 35 107 SER A N 1
ATOM 738 C CA . SER A 1 107 ? 16.016 -27.812 -6.027 1 35 107 SER A CA 1
ATOM 739 C C . SER A 1 107 ? 15.562 -28.562 -7.273 1 35 107 SER A C 1
ATOM 741 O O . SER A 1 107 ? 14.711 -29.453 -7.188 1 35 107 SER A O 1
ATOM 743 N N . VAL A 1 108 ? 15.57 -28.062 -8.391 1 35.72 108 VAL A N 1
ATOM 744 C CA . VAL A 1 108 ? 15.398 -28.516 -9.766 1 35.72 108 VAL A CA 1
ATOM 745 C C . VAL A 1 108 ? 16.172 -29.828 -9.969 1 35.72 108 VAL A C 1
ATOM 747 O O . VAL A 1 108 ? 17.391 -29.828 -10.023 1 35.72 108 VAL A O 1
ATOM 750 N N . ALA A 1 109 ? 15.891 -30.984 -9.18 1 35.53 109 ALA A N 1
ATOM 751 C CA . ALA A 1 109 ? 16.5 -32.188 -9.703 1 35.53 109 ALA A CA 1
ATOM 752 C C . ALA A 1 109 ? 15.945 -32.562 -11.078 1 35.53 109 ALA A C 1
ATOM 754 O O . ALA A 1 109 ? 14.781 -32.938 -11.203 1 35.53 109 ALA A O 1
ATOM 755 N N . GLY A 1 110 ? 16 -31.797 -12.086 1 35.5 110 GLY A N 1
ATOM 756 C CA . GLY A 1 110 ? 15.672 -32.25 -13.43 1 35.5 110 GLY A CA 1
ATOM 757 C C . GLY A 1 110 ? 16.453 -33.469 -13.852 1 35.5 110 GLY A C 1
ATOM 758 O O . GLY A 1 110 ? 17.672 -33.406 -14.055 1 35.5 110 GLY A O 1
ATOM 759 N N . ALA A 1 111 ? 16.203 -34.688 -13.242 1 34.62 111 ALA A N 1
ATOM 760 C CA . ALA A 1 111 ? 16.719 -35.938 -13.805 1 34.62 111 ALA A CA 1
ATOM 761 C C . ALA A 1 111 ? 16.188 -36.156 -15.211 1 34.62 111 ALA A C 1
ATOM 763 O O . ALA A 1 111 ? 14.977 -36.312 -15.406 1 34.62 111 ALA A O 1
ATOM 764 N N . LEU A 1 112 ? 16.656 -35.562 -16.281 1 34.62 112 LEU A N 1
ATOM 765 C CA . LEU A 1 112 ? 16.453 -35.875 -17.688 1 34.62 112 LEU A CA 1
ATOM 766 C C . LEU A 1 112 ? 16.859 -37.312 -17.969 1 34.62 112 LEU A C 1
ATOM 768 O O . LEU A 1 112 ? 18.047 -37.656 -18.016 1 34.62 112 LEU A O 1
ATOM 772 N N . LEU A 1 113 ? 16.328 -38.375 -17.25 1 35.06 113 LEU A N 1
ATOM 773 C CA . LEU A 1 113 ? 16.766 -39.688 -17.703 1 35.06 113 LEU A CA 1
ATOM 774 C C . LEU A 1 113 ? 16.156 -40.031 -19.062 1 35.06 113 LEU A C 1
ATOM 776 O O . LEU A 1 113 ? 14.93 -40.094 -19.188 1 35.06 113 LEU A O 1
ATOM 780 N N . ALA A 1 114 ? 16.609 -39.406 -20.172 1 36.53 114 ALA A N 1
ATOM 781 C CA . ALA A 1 114 ? 16.312 -39.844 -21.531 1 36.53 114 ALA A CA 1
ATOM 782 C C . ALA A 1 114 ? 16.719 -41.312 -21.734 1 36.53 114 ALA A C 1
ATOM 784 O O . ALA A 1 114 ? 17.922 -41.594 -21.812 1 36.53 114 ALA A O 1
ATOM 785 N N . SER A 1 115 ? 16.328 -42.312 -20.938 1 37.59 115 SER A N 1
ATOM 786 C CA . SER A 1 115 ? 16.703 -43.625 -21.453 1 37.59 115 SER A CA 1
ATOM 787 C C . SER A 1 115 ? 15.969 -43.906 -22.766 1 37.59 115 SER A C 1
ATOM 789 O O . SER A 1 115 ? 14.742 -43.906 -22.812 1 37.59 115 SER A O 1
ATOM 791 N N . VAL A 1 116 ? 16.438 -43.344 -23.953 1 37.84 116 VAL A N 1
ATOM 792 C CA . VAL A 1 116 ? 16.094 -43.844 -25.297 1 37.84 116 VAL A CA 1
ATOM 793 C C . VAL A 1 116 ? 16.344 -45.344 -25.375 1 37.84 116 VAL A C 1
ATOM 795 O O . VAL A 1 116 ? 17.5 -45.781 -25.391 1 37.84 116 VAL A O 1
ATOM 798 N N . TRP A 1 117 ? 15.773 -46.219 -24.453 1 35.66 117 TRP A N 1
ATOM 799 C CA . TRP A 1 117 ? 15.969 -47.656 -24.75 1 35.66 117 TRP A CA 1
ATOM 800 C C . TRP A 1 117 ? 15.289 -48.031 -26.047 1 35.66 117 TRP A C 1
ATOM 802 O O . TRP A 1 117 ? 14.055 -48.062 -26.141 1 35.66 117 TRP A O 1
ATOM 812 N N . SER A 1 118 ? 15.57 -47.438 -27.234 1 37.38 118 SER A N 1
ATOM 813 C CA . SER A 1 118 ? 15.117 -48 -28.5 1 37.38 118 SER A CA 1
ATOM 814 C C . SER A 1 118 ? 15.516 -49.469 -28.625 1 37.38 118 SER A C 1
ATOM 816 O O . SER A 1 118 ? 16.703 -49.781 -28.703 1 37.38 118 SER A O 1
ATOM 818 N N . SER A 1 119 ? 15 -50.406 -27.781 1 38.22 119 SER A N 1
ATOM 819 C CA . SER A 1 119 ? 15.078 -51.844 -28.078 1 38.22 119 SER A CA 1
ATOM 820 C C . SER A 1 119 ? 14.484 -52.156 -29.438 1 38.22 119 SER A C 1
ATOM 822 O O . SER A 1 119 ? 13.273 -52.062 -29.641 1 38.22 119 SER A O 1
ATOM 824 N N . SER A 1 120 ? 14.898 -51.594 -30.641 1 34.31 120 SER A N 1
ATOM 825 C CA . SER A 1 120 ? 14.609 -52.188 -31.938 1 34.31 120 SER A CA 1
ATOM 826 C C . SER A 1 120 ? 14.922 -53.688 -31.953 1 34.31 120 SER A C 1
ATOM 828 O O . SER A 1 120 ? 16.094 -54.062 -31.828 1 34.31 120 SER A O 1
ATOM 830 N N . PHE A 1 121 ? 14.023 -54.5 -31.25 1 32.06 121 PHE A N 1
ATOM 831 C CA . PHE A 1 121 ? 13.93 -55.938 -31.547 1 32.06 121 PHE A CA 1
ATOM 832 C C . PHE A 1 121 ? 13.617 -56.156 -33 1 32.06 121 PHE A C 1
ATOM 834 O O . PHE A 1 121 ? 12.5 -55.906 -33.469 1 32.06 121 PHE A O 1
ATOM 841 N N . LEU A 1 122 ? 14.305 -55.625 -34.031 1 23.62 122 LEU A N 1
ATOM 842 C CA . LEU A 1 122 ? 14.469 -56.531 -35.156 1 23.62 122 LEU A CA 1
ATOM 843 C C . LEU A 1 122 ? 15.398 -57.688 -34.781 1 23.62 122 LEU A C 1
ATOM 845 O O . LEU A 1 122 ? 16.406 -57.469 -34.094 1 23.62 122 LEU A O 1
ATOM 849 N N . MET B 1 1 ? 3.248 68.062 1.352 1 52.16 1 MET B N 1
ATOM 850 C CA . MET B 1 1 ? 3.584 66.938 0.429 1 52.16 1 MET B CA 1
ATOM 851 C C . MET B 1 1 ? 4.234 65.812 1.17 1 52.16 1 MET B C 1
ATOM 853 O O . MET B 1 1 ? 3.977 64.625 0.853 1 52.16 1 MET B O 1
ATOM 857 N N . MET B 1 2 ? 5.062 66.125 2.232 1 61.69 2 MET B N 1
ATOM 858 C CA . MET B 1 2 ? 5.773 65.125 2.98 1 61.69 2 MET B CA 1
ATOM 859 C C . MET B 1 2 ? 4.801 64.25 3.801 1 61.69 2 MET B C 1
ATOM 861 O O . MET B 1 2 ? 4.973 63.062 3.926 1 61.69 2 MET B O 1
ATOM 865 N N . ILE B 1 3 ? 3.793 64.938 4.43 1 66.62 3 ILE B N 1
ATOM 866 C 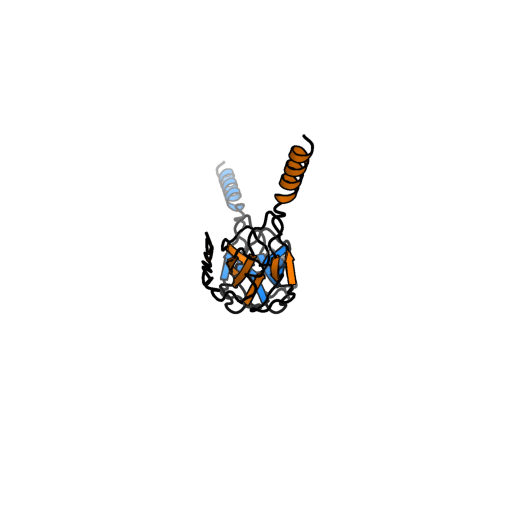CA . ILE B 1 3 ? 2.844 64.188 5.266 1 66.62 3 ILE B CA 1
ATOM 867 C C . ILE B 1 3 ? 2.041 63.219 4.41 1 66.62 3 ILE B C 1
ATOM 869 O O . ILE B 1 3 ? 1.735 62.094 4.844 1 66.62 3 ILE B O 1
ATOM 873 N N . ARG B 1 4 ? 1.739 63.562 3.207 1 66.25 4 ARG B N 1
ATOM 874 C CA . ARG B 1 4 ? 0.991 62.688 2.293 1 66.25 4 ARG B CA 1
ATOM 875 C C . ARG B 1 4 ? 1.824 61.5 1.864 1 66.25 4 ARG B C 1
ATOM 877 O O . ARG B 1 4 ? 1.29 60.406 1.665 1 66.25 4 ARG B O 1
ATOM 884 N N . ILE B 1 5 ? 3.148 61.688 1.896 1 63.25 5 ILE B N 1
ATOM 885 C CA . ILE B 1 5 ? 4.043 60.594 1.477 1 63.25 5 ILE B CA 1
ATOM 886 C C . ILE B 1 5 ? 4.211 59.594 2.613 1 63.25 5 ILE B C 1
ATOM 888 O O . ILE B 1 5 ? 4.199 58.375 2.383 1 63.25 5 ILE B O 1
ATOM 892 N N . VAL B 1 6 ? 4.324 60.156 3.863 1 63.78 6 VAL B N 1
ATOM 893 C CA . VAL B 1 6 ? 4.555 59.25 4.992 1 63.78 6 VAL B CA 1
ATOM 894 C C . VAL B 1 6 ? 3.32 58.375 5.227 1 63.78 6 VAL B C 1
ATOM 896 O O . VAL B 1 6 ? 3.439 57.188 5.527 1 63.78 6 VAL B O 1
ATOM 899 N N . LEU B 1 7 ? 2.139 58.906 4.945 1 63.12 7 LEU B N 1
ATOM 900 C CA . LEU B 1 7 ? 0.913 58.125 5.113 1 63.12 7 LEU B CA 1
ATOM 901 C C . LEU B 1 7 ? 0.803 57.062 4.051 1 63.12 7 LEU B C 1
ATOM 903 O O . LEU B 1 7 ? 0.273 55.969 4.312 1 63.12 7 LEU B O 1
ATOM 907 N N . GLY B 1 8 ? 1.396 57.281 2.883 1 62.06 8 GLY B N 1
ATOM 908 C CA . G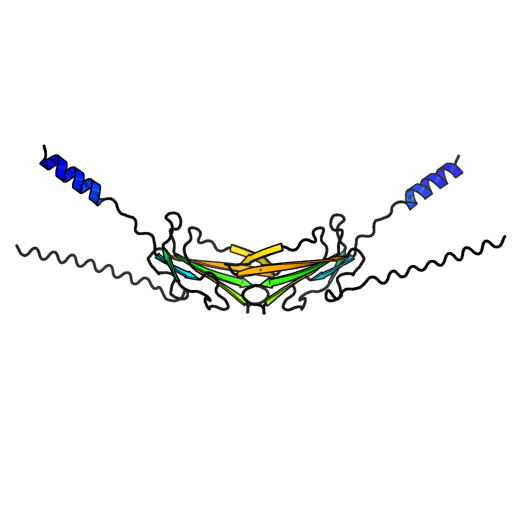LY B 1 8 ? 1.402 56.312 1.813 1 62.06 8 GLY B CA 1
ATOM 909 C C . GLY B 1 8 ? 2.309 55.125 2.098 1 62.06 8 GLY B C 1
ATOM 910 O O . GLY B 1 8 ? 1.957 53.969 1.797 1 62.06 8 GLY B O 1
ATOM 911 N N . VAL B 1 9 ? 3.498 55.5 2.715 1 61.84 9 VAL B N 1
ATOM 912 C CA . VAL B 1 9 ? 4.477 54.438 2.996 1 61.84 9 VAL B CA 1
ATOM 913 C C . VAL B 1 9 ? 3.994 53.594 4.16 1 61.84 9 VAL B C 1
ATOM 915 O O . VAL B 1 9 ? 4.137 52.344 4.137 1 61.84 9 VAL B O 1
ATOM 918 N N . VAL B 1 10 ? 3.363 54.219 5.16 1 60.31 10 VAL B N 1
ATOM 919 C CA . VAL B 1 10 ? 2.883 53.438 6.293 1 60.31 10 VAL B CA 1
ATOM 920 C C . VAL B 1 10 ? 1.754 52.5 5.848 1 60.31 10 VAL B C 1
ATOM 922 O O . VAL B 1 10 ? 1.676 51.344 6.281 1 60.31 10 VAL B O 1
ATOM 925 N N . ALA B 1 11 ? 0.979 53 4.891 1 60.66 11 ALA B N 1
ATOM 926 C CA . ALA B 1 11 ? -0.102 52.156 4.387 1 60.66 11 ALA B CA 1
ATOM 927 C C . ALA B 1 11 ? 0.449 50.969 3.611 1 60.66 11 ALA B C 1
ATOM 929 O O . ALA B 1 11 ? -0.126 49.875 3.646 1 60.66 11 ALA B O 1
ATOM 930 N N . ALA B 1 12 ? 1.581 51.219 2.951 1 59.09 12 ALA B N 1
ATOM 931 C CA . ALA B 1 12 ? 2.16 50.125 2.164 1 59.09 12 ALA B CA 1
ATOM 932 C C . ALA B 1 12 ? 2.766 49.062 3.068 1 59.09 12 ALA B C 1
ATOM 934 O O . ALA B 1 12 ? 2.748 47.875 2.732 1 59.09 12 ALA B O 1
ATOM 935 N N . ILE B 1 13 ? 3.426 49.5 4.117 1 57.38 13 ILE B N 1
ATOM 936 C CA . ILE B 1 13 ? 4.051 48.5 4.992 1 57.38 13 ILE B CA 1
ATOM 937 C C . ILE B 1 13 ? 2.975 47.688 5.676 1 57.38 13 ILE B C 1
ATOM 939 O O . ILE B 1 13 ? 3.186 46.5 5.961 1 57.38 13 ILE B O 1
ATOM 943 N N . GLY B 1 14 ? 1.838 48.312 5.984 1 52.09 14 GLY B N 1
ATOM 944 C CA . GLY B 1 14 ? 0.861 47.594 6.789 1 52.09 14 GLY B CA 1
ATOM 945 C C . GLY B 1 14 ? 0.352 46.344 6.125 1 52.09 14 GLY B C 1
ATOM 946 O O . GLY B 1 14 ? -0.162 45.438 6.797 1 52.09 14 GLY B O 1
ATOM 947 N N . PHE B 1 15 ? 0.083 46.469 4.797 1 51.62 15 PHE B N 1
ATOM 948 C CA . PHE B 1 15 ? -0.748 45.375 4.328 1 51.62 15 PHE B CA 1
ATOM 949 C C . PHE B 1 15 ? 0.098 44.125 4.055 1 51.62 15 PHE B C 1
ATOM 951 O O . PHE B 1 15 ? -0.266 43.312 3.227 1 51.62 15 PHE B O 1
ATOM 958 N N . LEU B 1 16 ? 1.373 44.188 4.27 1 50.25 16 LEU B N 1
ATOM 959 C CA . LEU B 1 16 ? 1.979 42.875 4.066 1 50.25 16 LEU B CA 1
ATOM 960 C C . LEU B 1 16 ? 1.34 41.844 4.977 1 50.25 16 LEU B C 1
ATOM 962 O O . LEU B 1 16 ? 1.589 41.812 6.184 1 50.25 16 LEU B O 1
ATOM 966 N N . THR B 1 17 ? 0.042 41.656 4.93 1 49.62 17 THR B N 1
ATOM 967 C CA . THR B 1 17 ? -0.495 40.438 5.52 1 49.62 17 THR B CA 1
ATOM 968 C C . THR B 1 17 ? 0.45 39.281 5.289 1 49.62 17 THR B C 1
ATOM 970 O O . THR B 1 17 ? 0.644 38.844 4.148 1 49.62 17 THR B O 1
ATOM 973 N N . LEU B 1 18 ? 1.65 39.25 5.84 1 52.16 18 LEU B N 1
ATOM 974 C CA . LEU B 1 18 ? 2.389 38 5.922 1 52.16 18 LEU B CA 1
ATOM 975 C C . LEU B 1 18 ? 1.453 36.844 6.234 1 52.16 18 LEU B C 1
ATOM 977 O O . LEU B 1 18 ? 0.952 36.719 7.355 1 52.16 18 LEU B O 1
ATOM 981 N N . SER B 1 19 ? 0.569 36.5 5.355 1 58.28 19 SER B N 1
ATOM 982 C CA . SER B 1 19 ? -0.219 35.312 5.586 1 58.28 19 SER B CA 1
ATOM 983 C C . SER B 1 19 ? 0.58 34.25 6.363 1 58.28 19 SER B C 1
ATOM 985 O O . SER B 1 19 ? 1.629 33.812 5.902 1 58.28 19 SER B O 1
ATOM 987 N N . GLU B 1 20 ? 0.595 34.406 7.66 1 76 20 GLU B N 1
ATOM 988 C CA . GLU B 1 20 ? 1.291 33.469 8.531 1 76 20 GLU B CA 1
ATOM 989 C C . GLU B 1 20 ? 1.062 32.031 8.094 1 76 20 GLU B C 1
ATOM 991 O O . GLU B 1 20 ? -0.069 31.625 7.801 1 76 20 GLU B O 1
ATOM 996 N N . ALA B 1 21 ? 2.053 31.359 7.699 1 88.62 21 ALA B N 1
ATOM 997 C CA . ALA B 1 21 ? 2.021 29.969 7.273 1 88.62 21 ALA B CA 1
ATOM 998 C C . ALA B 1 21 ? 1.279 29.109 8.289 1 88.62 21 ALA B C 1
ATOM 1000 O O . ALA B 1 21 ? 1.502 29.219 9.5 1 88.62 21 ALA B O 1
ATOM 1001 N N . LEU B 1 22 ? 0.209 28.562 7.816 1 94.69 22 LEU B N 1
ATOM 1002 C CA . LEU B 1 22 ? -0.525 27.594 8.617 1 94.69 22 LEU B CA 1
ATOM 1003 C C . LEU B 1 22 ? 0.429 26.609 9.289 1 94.69 22 LEU B C 1
ATOM 1005 O O . LEU B 1 22 ? 1.372 26.125 8.664 1 94.69 22 LEU B O 1
ATOM 1009 N N . THR B 1 23 ? 0.322 26.391 10.695 1 97.12 23 THR B N 1
ATOM 1010 C CA . THR B 1 23 ? 1.109 25.406 11.445 1 97.12 23 THR B CA 1
ATOM 1011 C C . THR B 1 23 ? 0.258 24.203 11.82 1 97.12 23 THR B C 1
ATOM 1013 O O . THR B 1 23 ? -0.855 24.344 12.328 1 97.12 23 THR B O 1
ATOM 1016 N N . CYS B 1 24 ? 0.754 23 11.508 1 97.56 24 CYS B N 1
ATOM 1017 C CA . CYS B 1 24 ? 0.008 21.766 11.773 1 97.56 24 CYS B CA 1
ATOM 1018 C C . CYS B 1 24 ? 0.828 20.797 12.617 1 97.56 24 CYS B C 1
ATOM 1020 O O . CYS B 1 24 ? 2.057 20.891 12.656 1 97.56 24 CYS B O 1
ATOM 1022 N N . ASN B 1 25 ? 0.124 19.906 13.367 1 97.69 25 ASN B N 1
ATOM 1023 C CA . ASN B 1 25 ? 0.787 18.719 13.891 1 97.69 25 ASN B CA 1
ATOM 1024 C C . ASN B 1 25 ? 1.212 17.766 12.766 1 97.69 25 ASN B C 1
ATOM 1026 O O . ASN B 1 25 ? 0.48 17.594 11.797 1 97.69 25 ASN B O 1
ATOM 1030 N N . SER B 1 26 ? 2.385 17.188 12.93 1 97.31 26 SER B N 1
ATOM 1031 C CA . SER B 1 26 ? 2.896 16.312 11.875 1 97.31 26 SER B CA 1
ATOM 1032 C C . SER B 1 26 ? 3.258 14.93 12.422 1 97.31 26 SER B C 1
ATOM 1034 O O . SER B 1 26 ? 3.865 14.828 13.492 1 97.31 26 SER B O 1
ATOM 1036 N N . CYS B 1 27 ? 2.812 13.922 11.766 1 97.06 27 CYS B N 1
ATOM 1037 C CA . CYS B 1 27 ? 3.168 12.523 11.945 1 97.06 27 CYS B CA 1
ATOM 1038 C C . CYS B 1 27 ? 3.484 11.859 10.609 1 97.06 27 CYS B C 1
ATOM 1040 O O . CYS B 1 27 ? 2.586 11.633 9.797 1 97.06 27 CYS B O 1
ATOM 1042 N N . LYS B 1 28 ? 4.762 11.492 10.406 1 95 28 LYS B N 1
ATOM 1043 C CA . LYS B 1 28 ? 5.148 10.914 9.125 1 95 28 LYS B CA 1
ATOM 1044 C C . LYS B 1 28 ? 4.605 9.5 8.969 1 95 28 LYS B C 1
ATOM 1046 O O . LYS B 1 28 ? 4.141 9.117 7.895 1 95 28 LYS B O 1
ATOM 1051 N N . VAL B 1 29 ? 4.742 8.773 10.039 1 93.75 29 VAL B N 1
ATOM 1052 C CA . VAL B 1 29 ? 4.227 7.406 10.031 1 93.75 29 VAL B CA 1
ATOM 1053 C C . VAL B 1 29 ? 3.658 7.062 11.406 1 93.75 29 VAL B C 1
ATOM 1055 O O . VAL B 1 29 ? 4.344 7.199 12.422 1 93.75 29 VAL B O 1
ATOM 1058 N N . GLY B 1 30 ? 2.398 6.715 11.406 1 92.44 30 GLY B N 1
ATOM 1059 C CA . GLY B 1 30 ? 1.756 6.152 12.586 1 92.44 30 GLY B CA 1
ATOM 1060 C C . GLY B 1 30 ? 1.296 4.719 12.391 1 92.44 30 GLY B C 1
ATOM 1061 O O . GLY B 1 30 ? 0.866 4.344 11.297 1 92.44 30 GLY B O 1
ATOM 1062 N N . ILE B 1 31 ? 1.433 3.906 13.461 1 88.81 31 ILE B N 1
ATOM 1063 C CA . ILE B 1 31 ? 0.995 2.516 13.453 1 88.81 31 ILE B CA 1
ATOM 1064 C C . ILE B 1 31 ? 0.028 2.268 14.609 1 88.81 31 ILE B C 1
ATOM 1066 O O . ILE B 1 31 ? 0.301 2.654 15.742 1 88.81 31 ILE B O 1
ATOM 1070 N N . LEU B 1 32 ? -1.076 1.607 14.195 1 85.25 32 LEU B N 1
ATOM 1071 C CA . LEU B 1 32 ? -2.074 1.247 15.195 1 85.25 32 LEU B CA 1
ATOM 1072 C C . LEU B 1 32 ? -2.432 2.447 16.062 1 85.25 32 LEU B C 1
ATOM 1074 O O . LEU B 1 32 ? -2.533 2.326 17.297 1 85.25 32 LEU B O 1
ATOM 1078 N N . GLY B 1 33 ? -2.473 3.631 15.469 1 84.38 33 GLY B N 1
ATOM 1079 C CA . GLY B 1 33 ? -2.947 4.828 16.141 1 84.38 33 GLY B CA 1
ATOM 1080 C C . GLY B 1 33 ? -1.848 5.582 16.859 1 84.38 33 GLY B C 1
ATOM 1081 O O . GLY B 1 33 ? -2.107 6.594 17.516 1 84.38 33 GLY B O 1
ATOM 1082 N N . LYS B 1 34 ? -0.72 5.023 16.812 1 89.88 34 LYS B N 1
ATOM 1083 C CA . LYS B 1 34 ? 0.393 5.684 17.5 1 89.88 34 LYS B CA 1
ATOM 1084 C C . LYS B 1 34 ? 1.392 6.246 16.484 1 89.88 34 LYS B C 1
ATOM 1086 O O . LYS B 1 34 ? 1.837 5.539 15.578 1 89.88 34 LYS B O 1
ATOM 1091 N N . CYS B 1 35 ? 1.713 7.473 16.703 1 93.19 35 CYS B N 1
ATOM 1092 C CA . CYS B 1 35 ? 2.678 8.133 15.828 1 93.19 35 CYS B CA 1
ATOM 1093 C C . CYS B 1 35 ? 4.105 7.82 16.25 1 93.19 35 CYS B C 1
ATOM 1095 O O . CYS B 1 35 ? 4.453 7.965 17.422 1 93.19 35 CYS B O 1
ATOM 1097 N N . LEU B 1 36 ? 4.969 7.41 15.398 1 89.44 36 LEU B N 1
ATOM 1098 C CA . LEU B 1 36 ? 6.355 7.07 15.703 1 89.44 36 LEU B CA 1
ATOM 1099 C C . LEU B 1 36 ? 7.168 8.328 15.992 1 89.44 36 LEU B C 1
ATOM 1101 O O . LEU B 1 36 ? 7.941 8.359 16.953 1 89.44 36 LEU B O 1
ATOM 1105 N N . PHE B 1 37 ? 7.047 9.414 15.125 1 90.31 37 PHE B N 1
ATOM 1106 C CA . PHE B 1 37 ? 7.723 10.695 15.281 1 90.31 37 PHE B CA 1
ATOM 1107 C C . PHE B 1 37 ? 6.738 11.852 15.125 1 90.31 37 PHE B C 1
ATOM 1109 O O . PHE B 1 37 ? 6.285 12.141 14.008 1 90.31 37 PHE B O 1
ATOM 1116 N N . SER B 1 38 ? 6.441 12.461 16.234 1 94.56 38 SER B N 1
ATOM 1117 C CA . SER B 1 38 ? 5.504 13.586 16.219 1 94.56 38 SER B CA 1
ATOM 1118 C C . SER B 1 38 ? 6.242 14.922 16.203 1 94.56 38 SER B C 1
ATOM 1120 O O . SER B 1 38 ? 7.262 15.078 16.875 1 94.56 38 SER B O 1
ATOM 1122 N N . SER B 1 39 ? 5.824 15.844 15.438 1 96.44 39 SER B N 1
ATOM 1123 C CA . SER B 1 39 ? 6.371 17.188 15.375 1 96.44 39 SER B CA 1
ATOM 1124 C C . SER B 1 39 ? 5.32 18.188 14.891 1 96.44 39 SER B C 1
ATOM 1126 O O . SER B 1 39 ? 4.152 17.828 14.719 1 96.44 39 SER B O 1
ATOM 1128 N N . GLN B 1 40 ? 5.707 19.406 14.969 1 97.06 40 GLN B N 1
ATOM 1129 C CA . GLN B 1 40 ? 4.918 20.438 14.312 1 97.06 40 GLN B CA 1
ATOM 1130 C C . GLN B 1 40 ? 5.602 20.938 13.039 1 97.06 40 GLN B C 1
ATOM 1132 O O . GLN B 1 40 ? 6.828 20.906 12.938 1 97.06 40 GLN B O 1
ATOM 1137 N N . VAL B 1 41 ? 4.746 21.344 12.062 1 97.44 41 VAL B N 1
ATOM 1138 C CA . VAL B 1 41 ? 5.312 21.781 10.789 1 97.44 41 VAL B CA 1
ATOM 1139 C C . VAL B 1 41 ? 4.543 23 10.281 1 97.44 41 VAL B C 1
ATOM 1141 O O . VAL B 1 41 ? 3.332 23.109 10.492 1 97.44 41 VAL B O 1
ATOM 1144 N N . SER B 1 42 ? 5.238 23.938 9.688 1 97.38 42 SER B N 1
ATOM 1145 C CA . SER B 1 42 ? 4.609 25.047 8.969 1 97.38 42 SER B CA 1
ATOM 1146 C C . SER B 1 42 ? 4.355 24.688 7.512 1 97.38 42 SER B C 1
ATOM 1148 O O . SER B 1 42 ? 5.242 24.172 6.832 1 97.38 42 SER B O 1
ATOM 1150 N N . CYS B 1 43 ? 3.219 25.062 7.09 1 97.44 43 CYS B N 1
ATOM 1151 C CA . CYS B 1 43 ? 2.801 24.625 5.758 1 97.44 43 CYS B CA 1
ATOM 1152 C C . CYS B 1 43 ? 3.305 25.594 4.691 1 97.44 43 CYS B C 1
ATOM 1154 O O . CYS B 1 43 ? 3.508 26.781 4.969 1 97.44 43 CYS B O 1
ATOM 1156 N N . ALA B 1 44 ? 3.543 25.031 3.547 1 96 44 ALA B N 1
ATOM 1157 C CA . ALA B 1 44 ? 3.762 25.859 2.367 1 96 44 ALA B CA 1
ATOM 1158 C C . ALA B 1 44 ? 2.482 26.594 1.97 1 96 44 ALA B C 1
ATOM 1160 O O . ALA B 1 44 ? 1.39 26.234 2.416 1 96 44 ALA B O 1
ATOM 1161 N N . ALA B 1 45 ? 2.672 27.547 1.115 1 92.94 45 ALA B N 1
ATOM 1162 C CA . ALA B 1 45 ? 1.536 28.344 0.678 1 92.94 45 ALA B CA 1
ATOM 1163 C C . ALA B 1 45 ? 0.514 27.5 -0.068 1 92.94 45 ALA B C 1
ATOM 1165 O O . ALA B 1 45 ? -0.686 27.781 -0.032 1 92.94 45 ALA B O 1
ATOM 1166 N N . SER B 1 46 ? 0.97 26.484 -0.778 1 94.5 46 SER B N 1
ATOM 1167 C CA . SER B 1 46 ? 0.089 25.641 -1.575 1 94.5 46 SER B CA 1
ATOM 1168 C C . SER B 1 46 ? -0.667 24.641 -0.698 1 94.5 46 SER B C 1
ATOM 1170 O O . SER B 1 46 ? -1.621 24.016 -1.151 1 94.5 46 SER B O 1
ATOM 1172 N N . GLU B 1 47 ? -0.292 24.5 0.478 1 97.06 47 GLU B N 1
ATOM 1173 C CA . GLU B 1 47 ? -0.928 23.609 1.443 1 97.06 47 GLU B CA 1
ATOM 1174 C C . GLU B 1 47 ? -1.769 24.391 2.447 1 97.06 47 GLU B C 1
ATOM 1176 O O . GLU B 1 47 ? -1.247 24.891 3.445 1 97.06 47 GLU B O 1
ATOM 1181 N N . ASN B 1 48 ? -3.07 24.359 2.303 1 95.69 48 ASN B N 1
ATOM 1182 C CA . ASN B 1 48 ? -3.906 25.297 3.049 1 95.69 48 ASN B CA 1
ATOM 1183 C C . ASN B 1 48 ? -4.703 24.594 4.141 1 95.69 48 ASN B C 1
ATOM 1185 O O . ASN B 1 48 ? -5.609 25.172 4.73 1 95.69 48 ASN B O 1
ATOM 1189 N N . ASN B 1 49 ? -4.41 23.359 4.363 1 97.56 49 ASN B N 1
ATOM 1190 C CA . ASN B 1 49 ? -5.094 22.625 5.426 1 97.56 49 ASN B CA 1
ATOM 1191 C C . ASN B 1 49 ? -4.121 21.781 6.238 1 97.56 49 ASN B C 1
ATOM 1193 O O . ASN B 1 49 ? -3.111 21.312 5.711 1 97.56 49 ASN B O 1
ATOM 1197 N N . CYS B 1 50 ? -4.484 21.578 7.523 1 98 50 CYS B N 1
ATOM 1198 C CA . CYS B 1 50 ? -3.969 20.453 8.297 1 98 50 CYS B CA 1
ATOM 1199 C C . CYS B 1 50 ? -4.793 19.203 8.047 1 98 50 CYS B C 1
ATOM 1201 O O . CYS B 1 50 ? -6.008 19.281 7.852 1 98 50 CYS B O 1
ATOM 1203 N N . TYR B 1 51 ? -4.027 18.031 8.031 1 97.38 51 TYR B N 1
ATOM 1204 C CA . TYR B 1 51 ? -4.797 16.812 7.848 1 97.38 51 TYR B CA 1
ATOM 1205 C C . TYR B 1 51 ? -4.383 15.75 8.867 1 97.38 51 TYR B C 1
ATOM 1207 O O . TYR B 1 51 ? -3.287 15.805 9.422 1 97.38 51 TYR B O 1
ATOM 1215 N N . THR B 1 52 ? -5.242 14.812 9.172 1 97.69 52 THR B N 1
ATOM 1216 C CA . THR B 1 52 ? -5.02 13.477 9.719 1 97.69 52 THR B CA 1
ATOM 1217 C C . THR B 1 52 ? -5.547 12.406 8.766 1 97.69 52 THR B C 1
ATOM 1219 O O . THR B 1 52 ? -6.668 12.508 8.273 1 97.69 52 THR B O 1
ATOM 1222 N N . ALA B 1 53 ? -4.758 11.469 8.523 1 97.38 53 ALA B N 1
ATOM 1223 C CA . ALA B 1 53 ? -5.156 10.391 7.617 1 97.38 53 ALA B CA 1
ATOM 1224 C C . ALA B 1 53 ? -4.93 9.023 8.258 1 97.38 53 ALA B C 1
ATOM 1226 O O . ALA B 1 53 ? -3.977 8.836 9.016 1 97.38 53 ALA B O 1
ATOM 1227 N N . LYS B 1 54 ? -5.84 8.109 7.93 1 95.38 54 LYS B N 1
ATOM 1228 C CA . LYS B 1 54 ? -5.777 6.727 8.398 1 95.38 54 LYS B CA 1
ATOM 1229 C C . LYS B 1 54 ? -6.012 5.742 7.254 1 95.38 54 LYS B C 1
ATOM 1231 O O . LYS B 1 54 ? -6.961 5.895 6.484 1 95.38 54 LYS B O 1
ATOM 1236 N N . ALA B 1 55 ? -5.105 4.793 7.125 1 94.38 55 ALA B N 1
ATOM 1237 C CA . ALA B 1 55 ? -5.273 3.703 6.168 1 94.38 55 ALA B CA 1
ATOM 1238 C C . ALA B 1 55 ? -5.664 2.408 6.871 1 94.38 55 ALA B C 1
ATOM 1240 O O . ALA B 1 55 ? -4.98 1.965 7.797 1 94.38 55 ALA B O 1
ATOM 1241 N N . GLU B 1 56 ? -6.746 1.825 6.426 1 91.75 56 GLU B N 1
ATOM 1242 C CA . GLU B 1 56 ? -7.223 0.552 6.957 1 91.75 56 GLU B CA 1
ATOM 1243 C C . GLU B 1 56 ? -7.293 -0.51 5.863 1 91.75 56 GLU B C 1
ATOM 1245 O O . GLU B 1 56 ? -7.938 -0.306 4.832 1 91.75 56 GLU B O 1
ATOM 1250 N N . PHE B 1 57 ? -6.562 -1.664 6.137 1 89.88 57 PHE B N 1
ATOM 1251 C CA . PHE B 1 57 ? -6.609 -2.77 5.188 1 89.88 57 PHE B CA 1
ATOM 1252 C C . PHE B 1 57 ? -7.898 -3.57 5.352 1 89.88 57 PHE B C 1
ATOM 1254 O O . PHE B 1 57 ? -8.352 -3.803 6.473 1 89.88 57 PHE B O 1
ATOM 1261 N N . ASN B 1 58 ? -8.43 -3.965 4.219 1 86.31 58 ASN B N 1
ATOM 1262 C CA 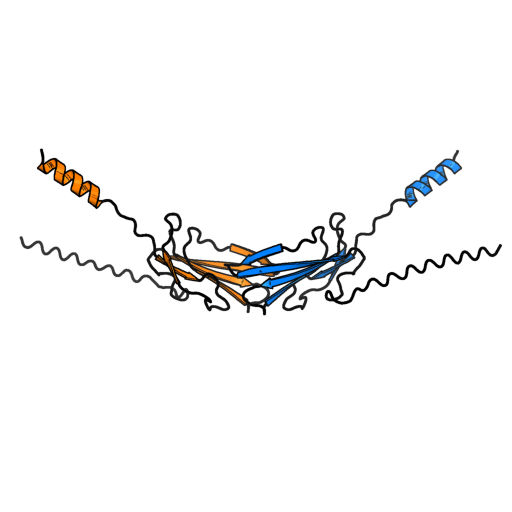. ASN B 1 58 ? -9.719 -4.645 4.223 1 86.31 58 ASN B CA 1
ATOM 1263 C C . ASN B 1 58 ? -9.602 -6.066 4.766 1 86.31 58 ASN B C 1
ATOM 1265 O O . ASN B 1 58 ? -10.531 -6.578 5.383 1 86.31 58 ASN B O 1
ATOM 1269 N N . VAL B 1 59 ? -8.508 -6.715 4.578 1 80 59 VAL B N 1
ATOM 1270 C CA . VAL B 1 59 ? -8.352 -8.125 4.938 1 80 59 VAL B CA 1
ATOM 1271 C C . VAL B 1 59 ? -7.93 -8.234 6.402 1 80 59 VAL B C 1
ATOM 1273 O O . VAL B 1 59 ? -8.133 -9.273 7.035 1 80 59 VAL B O 1
ATOM 1276 N N . THR B 1 60 ? -7.078 -7.281 6.875 1 70.38 60 THR B N 1
ATOM 1277 C CA . THR B 1 60 ? -6.641 -7.324 8.266 1 70.38 60 THR B CA 1
ATOM 1278 C C . THR B 1 60 ? -7.133 -6.094 9.023 1 70.38 60 THR B C 1
ATOM 1280 O O . THR B 1 60 ? -6.902 -4.961 8.594 1 70.38 60 THR B O 1
ATOM 1283 N N . GLY B 1 61 ? -8.297 -6.16 9.555 1 62.84 61 GLY B N 1
ATOM 1284 C CA . GLY B 1 61 ? -8.797 -5.043 10.328 1 62.84 61 GLY B CA 1
ATOM 1285 C C . GLY B 1 61 ? -7.848 -4.602 11.43 1 62.84 61 GLY B C 1
ATOM 1286 O O . GLY B 1 61 ? -8.055 -3.564 12.062 1 62.84 61 GLY B O 1
ATOM 1287 N N . PHE B 1 62 ? -6.734 -5.34 11.484 1 68.56 62 PHE B N 1
ATOM 1288 C CA . PHE B 1 62 ? -5.969 -5.047 12.688 1 68.56 62 PHE B CA 1
ATOM 1289 C C . PHE B 1 62 ? -4.805 -4.117 12.383 1 68.56 62 PHE B C 1
ATOM 1291 O O . PHE B 1 62 ? -4.262 -3.475 13.281 1 68.56 62 PHE B O 1
ATOM 1298 N N . LEU B 1 63 ? -4.488 -3.988 11.125 1 74.5 63 LEU B N 1
ATOM 1299 C CA . LEU B 1 63 ? -3.365 -3.104 10.828 1 74.5 63 LEU B CA 1
ATOM 1300 C C . LEU B 1 63 ? -3.855 -1.762 10.297 1 74.5 63 LEU B C 1
ATOM 1302 O O . LEU B 1 63 ? -4.621 -1.716 9.328 1 74.5 63 LEU B O 1
ATOM 1306 N N . SER B 1 64 ? -3.549 -0.732 11.023 1 87.25 64 SER B N 1
ATOM 1307 C CA . SER B 1 64 ? -3.873 0.615 10.57 1 87.25 64 SER B CA 1
ATOM 1308 C C . SER B 1 64 ? -2.633 1.505 10.547 1 87.25 64 SER B C 1
ATOM 1310 O O . SER B 1 64 ? -1.811 1.454 11.461 1 87.25 64 SER B O 1
ATOM 1312 N N . LEU B 1 65 ? -2.467 2.137 9.445 1 92.31 65 LEU B N 1
ATOM 1313 C CA . LEU B 1 65 ? -1.419 3.139 9.297 1 92.31 65 LEU B CA 1
ATOM 1314 C C . LEU B 1 65 ? -2.002 4.547 9.336 1 92.31 65 LEU B C 1
ATOM 1316 O O . LEU B 1 65 ? -3.148 4.762 8.938 1 92.31 65 LEU B O 1
ATOM 1320 N N . SER B 1 66 ? -1.221 5.453 9.883 1 94.56 66 SER B N 1
ATOM 1321 C CA . SER B 1 66 ? -1.719 6.824 9.938 1 94.56 66 SER B CA 1
ATOM 1322 C C . SER B 1 66 ? -0.614 7.824 9.617 1 94.56 66 SER B C 1
ATOM 1324 O O . SER B 1 66 ? 0.572 7.5 9.711 1 94.56 66 SER B O 1
ATOM 1326 N N . SER B 1 67 ? -0.994 9.016 9.195 1 96.56 67 SER B N 1
ATOM 1327 C CA . SER B 1 67 ? -0.111 10.156 8.961 1 96.56 67 SER B CA 1
ATOM 1328 C C . SER B 1 67 ? -0.851 11.469 9.156 1 96.56 67 SER B C 1
ATOM 1330 O O . SER B 1 67 ? -2.084 11.508 9.133 1 96.56 67 SER B O 1
ATOM 1332 N N . SER B 1 68 ? -0.134 12.492 9.438 1 97.69 68 SER B N 1
ATOM 1333 C CA . SER B 1 68 ? -0.722 13.82 9.586 1 97.69 68 SER B CA 1
ATOM 1334 C C . SER B 1 68 ? 0.271 14.914 9.195 1 97.69 68 SER B C 1
ATOM 1336 O O . SER B 1 68 ? 1.479 14.672 9.148 1 97.69 68 SER B O 1
ATOM 1338 N N . GLY B 1 69 ? -0.25 16.047 8.836 1 97.5 69 GLY B N 1
ATOM 1339 C CA . GLY B 1 69 ? 0.581 17.156 8.422 1 97.5 69 GLY B CA 1
ATOM 1340 C C . GLY B 1 69 ? -0.176 18.188 7.609 1 97.5 69 GLY B C 1
ATOM 1341 O O . GLY B 1 69 ? -1.321 18.516 7.926 1 97.5 69 GLY B O 1
ATOM 1342 N N . CYS B 1 70 ? 0.514 18.75 6.652 1 97.69 70 CYS B N 1
ATOM 1343 C CA . CYS B 1 70 ? -0.021 19.781 5.758 1 97.69 70 CYS B CA 1
ATOM 1344 C C . CYS B 1 70 ? -0.553 19.156 4.473 1 97.69 70 CYS B C 1
ATOM 1346 O O . CYS B 1 70 ? -0.012 18.156 3.992 1 97.69 70 CYS B O 1
ATOM 1348 N N . THR B 1 71 ? -1.662 19.688 3.889 1 97.81 71 THR B N 1
ATOM 1349 C CA . THR B 1 71 ? -2.164 19.125 2.635 1 97.81 71 THR B CA 1
ATOM 1350 C C . THR B 1 71 ? -3.025 20.156 1.899 1 97.81 71 THR B C 1
ATOM 1352 O O . THR B 1 71 ? -3.547 21.094 2.512 1 97.81 71 THR B O 1
ATOM 1355 N N . SER B 1 72 ? -3.033 20.016 0.592 1 97.38 72 SER B N 1
ATOM 1356 C CA . SER B 1 72 ? -3.988 20.734 -0.238 1 97.38 72 SER B CA 1
ATOM 1357 C C . SER B 1 72 ? -5.125 19.828 -0.695 1 97.38 72 SER B C 1
ATOM 1359 O O . SER B 1 72 ? -6.074 20.297 -1.338 1 97.38 72 SER B O 1
ATOM 1361 N N . ASP B 1 73 ? -5.066 18.562 -0.468 1 97.31 73 ASP B N 1
ATOM 1362 C CA . ASP B 1 73 ? -6.031 17.547 -0.88 1 97.31 73 ASP B CA 1
ATOM 1363 C C . ASP B 1 73 ? -6.672 16.875 0.331 1 97.31 73 ASP B C 1
ATOM 1365 O O . ASP B 1 73 ? -5.969 16.359 1.198 1 97.31 73 ASP B O 1
ATOM 1369 N N . CYS B 1 74 ? -8.023 16.844 0.352 1 97.5 74 CYS B N 1
ATOM 1370 C CA . CYS B 1 74 ? -8.719 16.312 1.519 1 97.5 74 CYS B CA 1
ATOM 1371 C C . CYS B 1 74 ? -9.547 15.086 1.151 1 97.5 74 CYS B C 1
ATOM 1373 O O . CYS B 1 74 ? -10.414 14.672 1.915 1 97.5 74 CYS B O 1
ATOM 1375 N N . ASN B 1 75 ? -9.234 14.57 0.009 1 97.81 75 ASN B N 1
ATOM 1376 C CA . ASN B 1 75 ? -10.039 13.461 -0.497 1 97.81 75 ASN B CA 1
ATOM 1377 C C . ASN B 1 75 ? -9.625 12.133 0.137 1 97.81 75 ASN B C 1
ATOM 1379 O O . ASN B 1 75 ? -8.438 11.906 0.391 1 97.81 75 ASN B O 1
ATOM 1383 N N . ASN B 1 76 ? -10.688 11.273 0.385 1 98.06 76 ASN B N 1
ATOM 1384 C CA . ASN B 1 76 ? -10.398 9.875 0.695 1 98.06 76 ASN B CA 1
ATOM 1385 C C . ASN B 1 76 ? -9.883 9.125 -0.53 1 98.06 76 ASN B C 1
ATOM 1387 O O . ASN B 1 76 ? -10.258 9.438 -1.659 1 98.06 76 ASN B O 1
ATOM 1391 N N . THR B 1 77 ? -9.031 8.266 -0.363 1 97.56 77 THR B N 1
ATOM 1392 C CA . THR B 1 77 ? -8.492 7.453 -1.451 1 97.56 77 THR B CA 1
ATOM 1393 C C . THR B 1 77 ? -8.5 5.973 -1.081 1 97.56 77 THR B C 1
ATOM 1395 O O . THR B 1 77 ? -8.82 5.613 0.054 1 97.56 77 THR B O 1
ATOM 1398 N N . ALA B 1 78 ? -8.312 5.094 -2.053 1 97 78 ALA B N 1
ATOM 1399 C CA . ALA B 1 78 ? -8.18 3.652 -1.865 1 97 78 ALA B CA 1
ATOM 1400 C C . ALA B 1 78 ? -7.02 3.098 -2.688 1 97 78 ALA B C 1
ATOM 1402 O O . ALA B 1 78 ? -6.598 3.713 -3.668 1 97 78 ALA B O 1
ATOM 1403 N N . GLY B 1 79 ? -6.434 2.023 -2.184 1 96.06 79 GLY B N 1
ATOM 1404 C CA . GLY B 1 79 ? -5.359 1.342 -2.887 1 96.06 79 GLY B CA 1
ATOM 1405 C C . GLY B 1 79 ? -5.215 -0.115 -2.488 1 96.06 79 GLY B C 1
ATOM 1406 O O . GLY B 1 79 ? -6.09 -0.672 -1.825 1 96.06 79 GLY B O 1
ATOM 1407 N N . SER B 1 80 ? -4.195 -0.783 -3.068 1 95.5 80 SER B N 1
ATOM 1408 C CA . SER B 1 80 ? -3.928 -2.174 -2.721 1 95.5 80 SER B CA 1
ATOM 1409 C C . SER B 1 80 ? -2.434 -2.475 -2.756 1 95.5 80 SER B C 1
ATOM 1411 O O . SER B 1 80 ? -1.683 -1.831 -3.494 1 95.5 80 SER B O 1
ATOM 1413 N N . VAL B 1 81 ? -2.025 -3.301 -1.869 1 94.19 81 VAL B N 1
ATOM 1414 C CA . VAL B 1 81 ? -0.695 -3.902 -1.875 1 94.19 81 VAL B CA 1
ATOM 1415 C C . VAL B 1 81 ? -0.814 -5.418 -2.029 1 94.19 81 VAL B C 1
ATOM 1417 O O . VAL B 1 81 ? -1.31 -6.102 -1.131 1 94.19 81 VAL B O 1
ATOM 1420 N N . LEU B 1 82 ? -0.318 -5.914 -3.193 1 94 82 LEU B N 1
ATOM 1421 C CA . LEU B 1 82 ? -0.381 -7.34 -3.508 1 94 82 LEU B CA 1
ATOM 1422 C C . LEU B 1 82 ? -1.794 -7.879 -3.307 1 94 82 LEU B C 1
ATOM 1424 O O . LEU B 1 82 ? -1.981 -8.906 -2.66 1 94 82 LEU B O 1
ATOM 1428 N N . GLY B 1 83 ? -2.76 -7.141 -3.781 1 92.62 83 GLY B N 1
ATOM 1429 C CA . GLY B 1 83 ? -4.145 -7.586 -3.75 1 92.62 83 GLY B CA 1
ATOM 1430 C C . GLY B 1 83 ? -4.855 -7.23 -2.457 1 92.62 83 GLY B C 1
ATOM 1431 O O . GLY B 1 83 ? -6.086 -7.281 -2.387 1 92.62 83 GLY B O 1
ATOM 1432 N N . ALA B 1 84 ? -4.113 -6.988 -1.393 1 92.25 84 ALA B N 1
ATOM 1433 C CA . ALA B 1 84 ? -4.723 -6.523 -0.149 1 92.25 84 ALA B CA 1
ATOM 1434 C C . ALA B 1 84 ? -5.18 -5.074 -0.273 1 92.25 84 ALA B C 1
ATOM 1436 O O . ALA B 1 84 ? -4.359 -4.152 -0.282 1 92.25 84 ALA B O 1
ATOM 1437 N N . GLY B 1 85 ? -6.469 -4.949 -0.343 1 93.25 85 GLY B N 1
ATOM 1438 C CA . GLY B 1 85 ? -7.035 -3.617 -0.472 1 93.25 85 GLY B CA 1
ATOM 1439 C C . GLY B 1 85 ? -6.996 -2.822 0.819 1 93.25 85 GLY B C 1
ATOM 1440 O O . GLY B 1 85 ? -7.012 -3.398 1.909 1 93.25 85 GLY B O 1
ATOM 1441 N N . TYR B 1 86 ? -6.891 -1.499 0.666 1 93.44 86 TYR B N 1
ATOM 1442 C CA . TYR B 1 86 ? -7.004 -0.611 1.817 1 93.44 86 TYR B CA 1
ATOM 1443 C C . TYR B 1 86 ? -7.727 0.678 1.443 1 93.44 86 TYR B C 1
ATOM 1445 O O . TYR B 1 86 ? -7.801 1.037 0.266 1 93.44 86 TYR B O 1
ATOM 1453 N N . THR B 1 87 ? -8.352 1.357 2.473 1 95.31 87 THR B N 1
ATOM 1454 C CA . THR B 1 87 ? -8.984 2.664 2.332 1 95.31 87 THR B CA 1
ATOM 1455 C C . THR B 1 87 ? -8.305 3.695 3.227 1 95.31 87 THR B C 1
ATOM 1457 O O . THR B 1 87 ? -7.953 3.396 4.371 1 95.31 87 THR B O 1
ATOM 1460 N N . VAL B 1 88 ? -8.016 4.863 2.551 1 96.56 88 VAL B N 1
ATOM 1461 C CA . VAL B 1 88 ? -7.461 5.977 3.312 1 96.56 88 VAL B CA 1
ATOM 1462 C C . VAL B 1 88 ? -8.555 7.008 3.596 1 96.56 88 VAL B C 1
ATOM 1464 O O . VAL B 1 88 ? -9.164 7.543 2.668 1 96.56 88 VAL B O 1
ATOM 1467 N N . THR B 1 89 ? -8.82 7.246 4.867 1 96.88 89 THR B N 1
ATOM 1468 C CA . THR B 1 89 ? -9.734 8.305 5.289 1 96.88 89 THR B CA 1
ATOM 1469 C C . THR B 1 89 ? -8.953 9.508 5.812 1 96.88 89 THR B C 1
ATOM 1471 O O . THR B 1 89 ? -8.078 9.367 6.664 1 96.88 89 THR B O 1
ATOM 1474 N N . LYS B 1 90 ? -9.273 10.664 5.184 1 97 90 LYS B N 1
ATOM 1475 C CA . LYS B 1 90 ? -8.562 11.898 5.516 1 97 90 LYS B CA 1
ATOM 1476 C C . LYS B 1 90 ? -9.516 12.938 6.113 1 97 90 LYS B C 1
ATOM 1478 O O . LYS B 1 90 ? -10.602 13.172 5.582 1 97 90 LYS B O 1
ATOM 1483 N N . SER B 1 91 ? -9.086 13.516 7.273 1 97.5 91 SER B N 1
ATOM 1484 C CA . SER B 1 91 ? -9.773 14.656 7.875 1 97.5 91 SER B CA 1
ATOM 1485 C C . SER B 1 91 ? -8.938 15.922 7.758 1 97.5 91 SER B C 1
ATOM 1487 O O . SER B 1 91 ? -7.73 15.906 7.988 1 97.5 91 SER B O 1
ATOM 1489 N N . CYS B 1 92 ? -9.648 17.031 7.352 1 97.81 92 CYS B N 1
ATOM 1490 C CA . CYS B 1 92 ? -8.945 18.281 7.137 1 97.81 92 CYS B CA 1
ATOM 1491 C C . CYS B 1 92 ? -9.523 19.391 8.023 1 97.81 92 CYS B C 1
ATOM 1493 O O . CYS B 1 92 ? -10.695 19.344 8.391 1 97.81 92 CYS B O 1
ATOM 1495 N N . CYS B 1 93 ? -8.688 20.391 8.344 1 97 93 CYS B N 1
ATOM 1496 C CA . CYS B 1 93 ? -9.047 21.609 9.062 1 97 93 CYS B CA 1
ATOM 1497 C C . CYS B 1 93 ? -8.078 22.734 8.75 1 97 93 CYS B C 1
ATOM 1499 O O . CYS B 1 93 ? -7.016 22.5 8.164 1 97 93 CYS B O 1
ATOM 1501 N N . ALA B 1 94 ? -8.453 24.031 9.109 1 95.62 94 ALA B N 1
ATOM 1502 C CA . ALA B 1 94 ? -7.672 25.094 8.492 1 95.62 94 ALA B CA 1
ATOM 1503 C C . ALA B 1 94 ? -7.285 26.156 9.516 1 95.62 94 ALA B C 1
ATOM 1505 O O . ALA B 1 94 ? -7.176 27.344 9.188 1 95.62 94 ALA B O 1
ATOM 1506 N N . VAL B 1 95 ? -7.125 25.812 10.711 1 95.06 95 VAL B N 1
ATOM 1507 C CA . VAL B 1 95 ? -6.551 26.719 11.703 1 95.06 95 VAL B CA 1
AT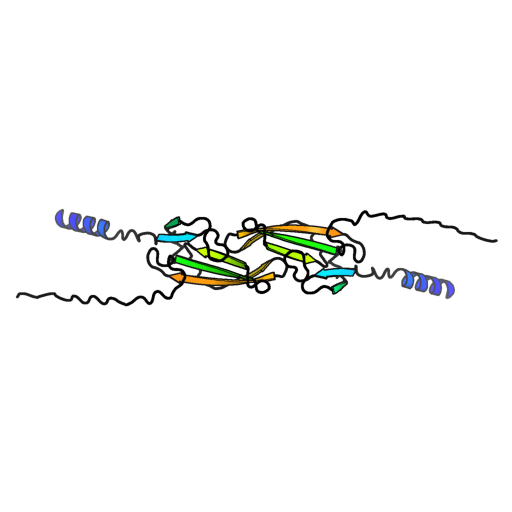OM 1508 C C . VAL B 1 95 ? -5.363 26.047 12.383 1 95.06 95 VAL B C 1
ATOM 1510 O O . VAL B 1 95 ? -5.184 24.828 12.273 1 95.06 95 VAL B O 1
ATOM 1513 N N . ASP B 1 96 ? -4.531 26.812 13.016 1 95.25 96 ASP B N 1
ATOM 1514 C CA . ASP B 1 96 ? -3.279 26.312 13.578 1 95.25 96 ASP B CA 1
ATOM 1515 C C . ASP B 1 96 ? -3.535 25.156 14.539 1 95.25 96 ASP B C 1
ATOM 1517 O O . ASP B 1 96 ? -4.383 25.25 15.422 1 95.25 96 ASP B O 1
ATOM 1521 N N . LEU B 1 97 ? -2.75 23.969 14.336 1 96.94 97 LEU B N 1
ATOM 1522 C CA . LEU B 1 97 ? -2.643 22.812 15.219 1 96.94 97 LEU B CA 1
ATOM 1523 C C . LEU B 1 97 ? -4.004 22.156 15.438 1 96.94 97 LEU B C 1
ATOM 1525 O O . LEU B 1 97 ? -4.223 21.484 16.438 1 96.94 97 LEU B O 1
ATOM 1529 N N . CYS B 1 98 ? -4.867 22.406 14.453 1 95.56 98 CYS B N 1
ATOM 1530 C CA . CYS B 1 98 ? -6.23 21.906 14.602 1 95.56 98 CYS B CA 1
ATOM 1531 C C . CYS B 1 98 ? -6.277 20.391 14.43 1 95.56 98 CYS B C 1
ATOM 1533 O O . CYS B 1 98 ? -7.27 19.75 14.789 1 95.56 98 CYS B O 1
ATOM 1535 N N . ASN B 1 99 ? -5.211 19.719 13.883 1 96.62 99 ASN B N 1
ATOM 1536 C CA . ASN B 1 99 ? -5.23 18.297 13.594 1 96.62 99 ASN B CA 1
ATOM 1537 C C . ASN B 1 99 ? -4.652 17.484 14.75 1 96.62 99 ASN B C 1
ATOM 1539 O O . ASN B 1 99 ? -4.16 16.375 14.547 1 96.62 99 ASN B O 1
ATOM 1543 N N . GLY B 1 100 ? -4.281 18.016 15.969 1 85.5 100 GLY B N 1
ATOM 1544 C CA . GLY B 1 100 ? -3.738 17.312 17.125 1 85.5 100 GLY B CA 1
ATOM 1545 C C . GLY B 1 100 ? -4.633 16.188 17.609 1 85.5 100 GLY B C 1
ATOM 1546 O O . GLY B 1 100 ? -4.164 15.266 18.281 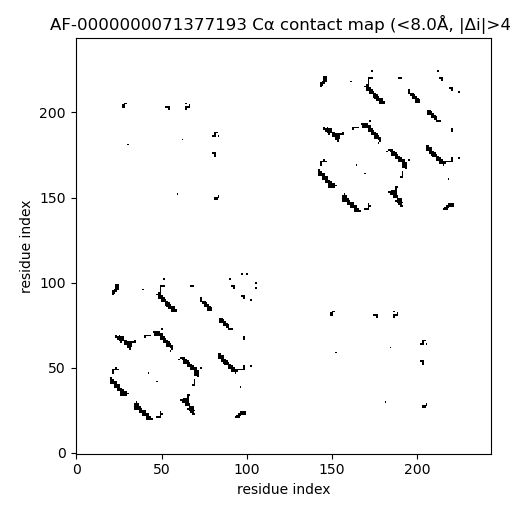1 85.5 100 GLY B O 1
ATOM 1547 N N . ALA B 1 101 ? -5.852 16.625 17.984 1 57.59 101 ALA B N 1
ATOM 1548 C CA . ALA B 1 101 ? -6.727 15.703 18.703 1 57.59 101 ALA B CA 1
ATOM 1549 C C . ALA B 1 101 ? -6.922 14.414 17.906 1 57.59 101 ALA B C 1
ATOM 1551 O O . ALA B 1 101 ? -6.82 14.406 16.672 1 57.59 101 ALA B O 1
ATOM 1552 N N . SER B 1 102 ? -6.594 13.234 18.297 1 49.66 102 SER B N 1
ATOM 1553 C CA . SER B 1 102 ? -7.336 12.164 17.641 1 49.66 102 SER B CA 1
ATOM 1554 C C . SER B 1 102 ? -8.648 12.672 17.062 1 49.66 102 SER B C 1
ATOM 1556 O O . SER B 1 102 ? -9.266 13.586 17.609 1 49.66 102 SER B O 1
ATOM 1558 N N . ALA B 1 103 ? -8.883 12.656 15.742 1 41.22 103 ALA B N 1
ATOM 1559 C CA . ALA B 1 103 ? -10.023 13.258 15.062 1 41.22 103 ALA B CA 1
ATOM 1560 C C . ALA B 1 103 ? -11.242 13.305 15.977 1 41.22 103 ALA B C 1
ATOM 1562 O O . ALA B 1 103 ? -12.07 12.391 15.969 1 41.22 103 ALA B O 1
ATOM 1563 N N . ALA B 1 104 ? -11.227 13.352 17.297 1 36.69 104 ALA B N 1
ATOM 1564 C CA . ALA B 1 104 ? -12.523 13.734 17.828 1 36.69 104 ALA B CA 1
ATOM 1565 C C . ALA B 1 104 ? -12.984 15.07 17.266 1 36.69 104 ALA B C 1
ATOM 1567 O O . ALA B 1 104 ? -12.164 15.938 16.953 1 36.69 104 ALA B O 1
ATOM 1568 N N . GLN B 1 105 ? -14.305 15.211 16.859 1 37.25 105 GLN B N 1
ATOM 1569 C CA . GLN B 1 105 ? -15.141 16.281 16.328 1 37.25 105 GLN B CA 1
ATOM 1570 C C . GLN B 1 105 ? -14.898 17.594 17.094 1 37.25 105 GLN B C 1
ATOM 1572 O O . GLN B 1 105 ? -15.273 17.719 18.25 1 37.25 105 GLN B O 1
ATOM 1577 N N . LEU B 1 106 ? -13.812 18.156 17.078 1 34.75 106 LEU B N 1
ATOM 1578 C CA . LEU B 1 106 ? -13.781 19.516 17.594 1 34.75 106 LEU B CA 1
ATOM 1579 C C . LEU B 1 106 ? -14.906 20.344 16.984 1 34.75 106 LEU B C 1
ATOM 1581 O O . LEU B 1 106 ? -14.898 20.625 15.789 1 34.75 106 LEU B O 1
ATOM 1585 N N . SER B 1 107 ? -16.156 20.172 17.422 1 35 107 SER B N 1
ATOM 1586 C CA . SER B 1 107 ? -17.219 21.156 17.203 1 35 107 SER B CA 1
ATOM 1587 C C . SER B 1 107 ? -16.766 22.562 17.547 1 35 107 SER B C 1
ATOM 1589 O O . SER B 1 107 ? -16.328 22.828 18.672 1 35 107 SER B O 1
ATOM 1591 N N . VAL B 1 108 ? -16.156 23.297 16.688 1 37.75 108 VAL B N 1
ATOM 1592 C CA . VAL B 1 108 ? -15.914 24.734 16.672 1 37.75 108 VAL B CA 1
ATOM 1593 C C . VAL B 1 108 ? -17.062 25.469 17.375 1 37.75 108 VAL B C 1
ATOM 1595 O O . VAL B 1 108 ? -18.172 25.5 16.859 1 37.75 108 VAL B O 1
ATOM 1598 N N . ALA B 1 109 ? -17.25 25.406 18.719 1 36.5 109 ALA B N 1
ATOM 1599 C CA . ALA B 1 109 ? -18.109 26.406 19.359 1 36.5 109 ALA B CA 1
ATOM 1600 C C . ALA B 1 109 ? -17.672 27.812 19 1 36.5 109 ALA B C 1
ATOM 1602 O O . ALA B 1 109 ? -16.5 28.156 19.109 1 36.5 109 ALA B O 1
ATOM 1603 N N . GLY B 1 110 ? -18.359 28.453 17.938 1 37.28 110 GLY B N 1
ATOM 1604 C CA . GLY B 1 110 ? -18.469 29.828 17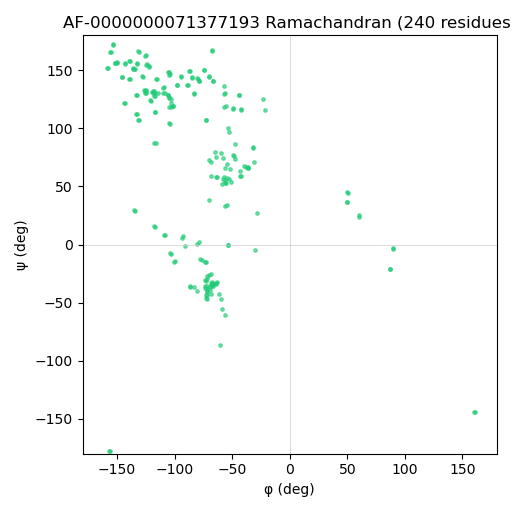.516 1 37.28 110 GLY B CA 1
ATOM 1605 C C . GLY B 1 110 ? -18.5 30.812 18.672 1 37.28 110 GLY B C 1
ATOM 1606 O O . GLY B 1 110 ? -19.484 30.844 19.438 1 37.28 110 GLY B O 1
ATOM 1607 N N . ALA B 1 111 ? -17.453 31.016 19.469 1 36.06 111 ALA B N 1
ATOM 1608 C CA . ALA B 1 111 ? -17.453 32.125 20.422 1 36.06 111 ALA B CA 1
ATOM 1609 C C . ALA B 1 111 ? -17.641 33.469 19.703 1 36.06 111 ALA B C 1
ATOM 1611 O O . ALA B 1 111 ? -16.766 33.875 18.953 1 36.06 111 ALA B O 1
ATOM 1612 N N . LEU B 1 112 ? -18.922 33.812 19.203 1 35.06 112 LEU B N 1
ATOM 1613 C CA . LEU B 1 112 ? -19.344 35.125 18.766 1 35.06 112 LEU B CA 1
ATOM 1614 C C . LEU B 1 112 ? -19.062 36.188 19.859 1 35.06 112 LEU B C 1
ATOM 1616 O O . LEU B 1 112 ? -19.719 36.188 20.906 1 35.06 112 LEU B O 1
ATOM 1620 N N . LEU B 1 113 ? -17.812 36.375 20.359 1 36.56 113 LEU B N 1
ATOM 1621 C CA . LEU B 1 113 ? -17.688 37.469 21.297 1 36.56 113 LEU B CA 1
ATOM 1622 C C . LEU B 1 113 ? -17.984 38.812 20.625 1 36.56 113 LEU B C 1
ATOM 1624 O O . LEU B 1 113 ? -17.281 39.219 19.688 1 36.56 113 LEU B O 1
ATOM 1628 N N . ALA B 1 114 ? -19.344 39.094 20.359 1 37.16 114 ALA B N 1
ATOM 1629 C CA . ALA B 1 114 ? -19.922 40.375 19.938 1 37.16 114 ALA B CA 1
ATOM 1630 C C . ALA B 1 114 ? -19.531 41.5 20.906 1 37.16 114 ALA B C 1
ATOM 1632 O O . ALA B 1 114 ? -20.375 41.969 21.672 1 37.16 114 ALA B O 1
ATOM 1633 N N . SER B 1 115 ? -18.391 41.625 21.578 1 37.91 115 SER B N 1
ATOM 1634 C CA . SER B 1 115 ? -18.438 42.781 22.469 1 37.91 115 SER B CA 1
ATOM 1635 C C . SER B 1 115 ? -18.453 44.062 21.688 1 37.91 115 SER B C 1
ATOM 1637 O O . SER B 1 115 ? -17.5 44.375 20.969 1 37.91 115 SER B O 1
ATOM 1639 N N . VAL B 1 116 ? -19.625 44.438 20.938 1 38.53 116 VAL B N 1
ATOM 1640 C CA . VAL B 1 116 ? -19.906 45.75 20.359 1 38.53 116 VAL B CA 1
ATOM 1641 C C . VAL B 1 116 ? -19.844 46.812 21.453 1 38.53 116 VAL B C 1
ATOM 1643 O O . VAL B 1 116 ? -20.25 47.938 21.25 1 38.53 116 VAL B O 1
ATOM 1646 N N . TRP B 1 117 ? -18.984 46.75 22.547 1 35.72 117 TRP B N 1
ATOM 1647 C CA . TRP B 1 117 ? -19.281 47.812 23.516 1 35.72 117 TRP B CA 1
ATOM 1648 C C . TRP B 1 117 ? -18.891 49.156 22.969 1 35.72 117 TRP B C 1
ATOM 1650 O O . TRP B 1 117 ? -17.703 49.531 23.016 1 35.72 117 TRP B O 1
ATOM 1660 N N . SER B 1 118 ? -19.047 49.531 21.672 1 39.78 118 SER B N 1
ATOM 1661 C CA . SER B 1 118 ? -18.75 50.938 21.375 1 39.78 118 SER B CA 1
ATOM 1662 C C . SER B 1 118 ? -19.594 51.875 22.25 1 39.78 118 SER B C 1
ATOM 1664 O O . SER B 1 118 ? -20.812 51.938 22.109 1 39.78 118 SER B O 1
ATOM 1666 N N . SER B 1 119 ? -19.469 51.969 23.594 1 38.91 119 SER B N 1
ATOM 1667 C CA . SER B 1 119 ? -20.016 53.062 24.375 1 38.91 119 SER B CA 1
ATOM 1668 C C . SER B 1 119 ? -19.641 54.406 23.766 1 38.91 119 SER B C 1
ATOM 1670 O O . SER B 1 119 ? -18.469 54.781 23.734 1 38.91 119 SER B O 1
ATOM 1672 N N . SER B 1 120 ? -20.312 54.875 22.625 1 35.16 120 SER B N 1
ATOM 1673 C CA . SER B 1 120 ? -20.453 56.219 22.109 1 35.16 120 SER B CA 1
ATOM 1674 C C . SER B 1 120 ? -20.734 57.219 23.234 1 35.16 120 SER B C 1
ATOM 1676 O O . SER B 1 120 ? -21.828 57.219 23.797 1 35.16 120 SER B O 1
ATOM 1678 N N . PHE B 1 121 ? -19.844 57.375 24.281 1 31.17 121 PHE B N 1
ATOM 1679 C CA . PHE B 1 121 ? -19.984 58.531 25.156 1 31.17 121 PHE B CA 1
ATOM 1680 C C . PHE B 1 121 ? -19.875 59.844 24.391 1 31.17 121 PHE B C 1
ATOM 1682 O O . PHE B 1 121 ? -18.781 60.25 23.984 1 31.17 121 PHE B O 1
ATOM 1689 N N . LEU B 1 122 ? -20.625 60.094 23.297 1 23.42 122 LEU B N 1
ATOM 1690 C CA . LEU B 1 122 ? -21.188 61.469 23.328 1 23.42 122 LEU B CA 1
ATOM 1691 C C . LEU B 1 122 ? -22.297 61.562 24.359 1 23.42 122 LEU B C 1
ATOM 1693 O O . LEU B 1 122 ? -23.109 60.625 24.5 1 23.42 122 LEU B O 1
#

InterPro domains:
  IPR016054 Ly-6 antigen/uPA receptor-like [PF00021] (21-100)
  IPR045860 Snake toxin-like superfamily [G3DSA:2.10.60.10] (21-100)
  IPR045860 Snake toxin-like superfamily [SSF57302] (15-100)

Radius of gyration: 32.78 Å; Cα contacts (8 Å, |Δi|>4): 475; chains: 2; bounding box: 38×124×81 Å

Solvent-accessible surface area (backbone atoms only — not comparable to full-atom values): 13976 Å² total; per-residue (Å²): 112,67,68,65,48,52,55,51,51,53,56,59,64,61,64,62,67,67,74,71,58,52,37,17,34,26,17,58,34,17,52,70,89,39,60,77,54,75,47,75,44,70,30,55,89,79,25,68,24,23,26,37,35,39,36,40,32,71,84,44,83,75,52,33,38,21,28,30,20,63,30,73,72,62,69,65,49,73,52,65,56,60,67,40,37,30,41,35,50,44,46,68,41,75,54,71,48,62,46,61,59,66,89,77,67,84,71,80,76,76,77,78,76,75,74,79,73,75,75,74,82,118,113,66,69,64,48,54,55,52,51,53,55,59,62,61,64,62,68,69,74,70,59,52,37,18,32,27,19,59,34,16,52,71,88,40,60,76,55,73,48,74,44,70,28,54,89,78,25,68,24,22,25,37,35,39,36,40,33,71,83,44,83,75,53,33,36,23,27,31,20,65,30,72,72,62,68,65,51,70,53,64,56,61,66,41,38,30,41,33,49,45,49,69,42,75,54,70,48,64,45,60,58,69,90,62,83,74,72,78,77,79,77,76,78,73,79,69,77,72,78,74,83,118

pLDDT: mean 77.64, std 23.51, range [23.42, 98.06]

Secondary structure (DSSP, 8-state):
-HHHHHHHHHHHHHT-------EEEEEEEEETTEESSEEEEEPPTT--EEEEEEEEESS-TT-EEEEEEEES----EEEEETTEEEEEEEEEE-STTTT-S-TT------------------/-HHHHHHHHHHHHHT-------EEEEEEEEETTEESSEEEEEPPTT--EEEEEEEEESS-SS-EEEEEEEES----EEEEETTEEEEEEEEEE-STTTT-SSS-------------------

Organism: Carassius auratus (NCBI:txid7957)

Sequence (244 aa):
MMIRIVLGVVAAIGFLTLSEALTCNSCKVGILGKCLFSSQVSCAASENNCYTAKAEFNVTGFLSLSSSGCTSDCNNTAGSVLGAGYTVTKSCCAVDLCNGASAAQLSVAGALLASVWSSSFLMMIRIVLGVVAAIGFLTLSEALTCNSCKVGILGKCLFSSQVSCAASENNCYTAKAEFNVTGFLSLSSSGCTSDCNNTAGSVLGAGYTVTKSCCAVDLCNGASAAQLSVAGALLASVWSSSFL

Nearest PDB structures (foldseek):
  6ion-assembly1_A  TM=6.939E-01  e=1.060E-03  Homo sapiens
  6e7k-assembly2_D  TM=6.844E-01  e=3.863E-04  Homo sapiens
  6oaz-assembly1_E  TM=6.454E-01  e=8.010E-04  Homo sapiens
  1ywh-assembly3_O  TM=6.911E-01  e=4.296E-02  Homo sapiens
  1ywh-assembly3_M  TM=7.025E-01  e=1.395E-01  Homo sapiens